Protein AF-A0A7C6HD52-F1 (afdb_monomer_lite)

Foldseek 3Di:
DQDALVNLVVVLVVQQVPFDADPDPRDGDHDPVVNVVSVVSNVVRVVVVVVVVVVVVVVVVVVVVVVVVVVVVVVVVVVVVVVVVVVVVVVVVVVVVVVVVVVVVVVVVVVVVVVVVVVVVVVVVVVVVVVVVVVVVVVVVVVVVVVVVVVVVVVVCVVVVVVVVVVVVVVVVVVVVVVVVVVVVVVVVD

Secondary structure (DSSP, 8-state):
-PPPHHHHHHHHHHHHHHSEEPSSSS-EE--HHHHHHHHHHHHHHHHHHHHHHHHHHHHHHHHHHHHHHHHHHHHHHHHHHHHHHHHHHHHHHHHHHHHHHHHHHHHHHHHHHHHHHHHHHHHHHHHHHHHHHHHHHHHHHHHHHHHHHHHHHHHHHHHHHHHHHHHHHHHHHHHHHHHHHHHHHHHHT-

Radius of gyration: 73.99 Å; chains: 1; bounding box: 128×26×209 Å

pLDDT: mean 92.29, std 7.73, range [44.06, 98.44]

Structure (mmCIF, N/CA/C/O backbone):
data_AF-A0A7C6HD52-F1
#
_entry.id   AF-A0A7C6HD52-F1
#
loop_
_atom_site.group_PDB
_atom_site.id
_atom_site.type_symbol
_atom_site.label_atom_id
_atom_site.label_alt_id
_atom_site.label_comp_id
_atom_site.label_asym_id
_atom_site.label_entity_id
_atom_site.label_seq_id
_atom_site.pdbx_PDB_ins_code
_atom_site.Cartn_x
_atom_site.Cartn_y
_atom_site.Cartn_z
_atom_site.occupancy
_atom_site.B_iso_or_equiv
_atom_site.auth_seq_id
_atom_site.auth_comp_id
_atom_site.auth_asym_id
_atom_site.auth_atom_id
_atom_site.pdbx_PDB_model_num
ATOM 1 N N . MET A 1 1 ? 47.017 15.575 -51.446 1.00 44.06 1 MET A N 1
ATOM 2 C CA . MET A 1 1 ? 45.624 15.078 -51.356 1.00 44.06 1 MET A CA 1
ATOM 3 C C . MET A 1 1 ? 45.416 14.073 -52.471 1.00 44.06 1 MET A C 1
ATOM 5 O O . MET A 1 1 ? 45.613 14.453 -53.616 1.00 44.06 1 MET A O 1
ATOM 9 N N . LYS A 1 2 ? 45.078 12.813 -52.169 1.00 57.59 2 LYS A N 1
ATOM 10 C CA . LYS A 1 2 ? 44.646 11.871 -53.213 1.00 57.59 2 LYS A CA 1
ATOM 11 C C . LYS A 1 2 ? 43.256 12.295 -53.693 1.00 57.59 2 LYS A C 1
ATOM 13 O O . LYS A 1 2 ? 42.381 12.558 -52.870 1.00 57.59 2 LYS A O 1
ATOM 18 N N . ILE A 1 3 ? 43.086 12.429 -55.001 1.00 65.38 3 ILE A N 1
ATOM 19 C CA . ILE A 1 3 ? 41.793 12.703 -55.631 1.00 65.38 3 ILE A CA 1
ATOM 20 C C . ILE A 1 3 ? 41.036 11.368 -55.640 1.00 65.38 3 ILE A C 1
ATOM 22 O O . ILE A 1 3 ? 41.560 10.381 -56.146 1.00 65.38 3 ILE A O 1
ATOM 26 N N . GLY A 1 4 ? 39.861 11.308 -55.006 1.00 80.56 4 GLY A N 1
ATOM 27 C CA . GLY A 1 4 ? 39.051 10.084 -54.969 1.00 80.56 4 GLY A CA 1
ATOM 28 C C . GLY A 1 4 ? 38.511 9.727 -56.354 1.00 80.56 4 GLY A C 1
ATOM 29 O O . GLY A 1 4 ? 38.262 10.619 -57.170 1.00 80.56 4 GLY A O 1
ATOM 30 N N . CYS A 1 5 ? 38.275 8.442 -56.605 1.00 89.00 5 CYS A N 1
ATOM 31 C CA . CYS A 1 5 ? 37.814 7.917 -57.892 1.00 89.00 5 CYS A CA 1
ATOM 32 C C . CYS A 1 5 ? 36.553 8.635 -58.407 1.00 89.00 5 CYS A C 1
ATOM 34 O O . CYS A 1 5 ? 36.417 8.864 -59.605 1.00 89.00 5 CYS A O 1
ATOM 36 N N . VAL A 1 6 ? 35.648 9.043 -57.510 1.00 89.31 6 VAL A N 1
ATOM 37 C CA . VAL A 1 6 ? 34.424 9.791 -57.859 1.00 89.31 6 VAL A CA 1
ATOM 38 C C . VAL A 1 6 ? 34.741 11.145 -58.501 1.00 89.31 6 VAL A C 1
ATOM 40 O O . VAL A 1 6 ? 34.071 11.551 -59.446 1.00 89.31 6 VAL A O 1
ATOM 43 N N . LYS A 1 7 ? 35.784 11.837 -58.030 1.00 90.94 7 LYS A N 1
ATOM 44 C CA . LYS A 1 7 ? 36.219 13.110 -58.620 1.00 90.94 7 LYS A CA 1
ATOM 45 C C . LYS A 1 7 ? 36.855 12.894 -59.994 1.00 90.94 7 LYS A C 1
ATOM 47 O O . LYS A 1 7 ? 36.527 13.626 -60.915 1.00 90.94 7 LYS A O 1
ATOM 52 N N . LEU A 1 8 ? 37.672 11.849 -60.156 1.00 92.69 8 LEU A N 1
ATOM 53 C CA . LEU A 1 8 ? 38.274 11.499 -61.451 1.00 92.69 8 LEU A CA 1
ATOM 54 C C . LEU A 1 8 ? 37.226 11.069 -62.491 1.00 92.69 8 LEU A C 1
ATOM 56 O O . LEU A 1 8 ? 37.357 11.379 -63.671 1.00 92.69 8 LEU A O 1
ATOM 60 N N . LEU A 1 9 ? 36.158 10.388 -62.062 1.00 92.00 9 LEU A N 1
ATOM 61 C CA . LEU A 1 9 ? 35.015 10.072 -62.923 1.00 92.00 9 LEU A CA 1
ATOM 62 C C . LEU A 1 9 ? 34.271 11.338 -63.368 1.00 92.00 9 LEU A C 1
ATOM 64 O O . LEU A 1 9 ? 33.930 11.452 -64.543 1.00 92.00 9 LEU A O 1
ATOM 68 N N . ALA A 1 10 ? 34.066 12.300 -62.464 1.00 92.75 10 ALA A N 1
ATOM 69 C CA . ALA A 1 10 ? 33.464 13.588 -62.807 1.00 92.75 10 ALA A CA 1
ATOM 70 C C . ALA A 1 10 ? 34.352 14.407 -63.765 1.00 92.75 10 ALA A C 1
ATOM 72 O O . ALA A 1 10 ? 33.846 15.053 -64.682 1.00 92.75 10 ALA A O 1
ATOM 73 N N . GLU A 1 11 ? 35.676 14.350 -63.595 1.00 91.38 11 GLU A N 1
ATOM 74 C CA . GLU A 1 11 ? 36.644 14.956 -64.516 1.00 91.38 11 GLU A CA 1
ATOM 75 C C . GLU A 1 11 ? 36.586 14.305 -65.907 1.00 91.38 11 GLU A C 1
ATOM 77 O O . GLU A 1 11 ? 36.525 15.016 -66.911 1.00 91.38 11 GLU A O 1
ATOM 82 N N . LEU A 1 12 ? 36.516 12.969 -65.978 1.00 92.12 12 LEU A N 1
ATOM 83 C CA . LEU A 1 12 ? 36.345 12.233 -67.235 1.00 92.12 12 LEU A CA 1
ATOM 84 C C . LEU A 1 12 ? 35.042 12.618 -67.950 1.00 92.12 12 LEU A C 1
ATOM 86 O O . LEU A 1 12 ? 35.032 12.853 -69.159 1.00 92.12 12 LEU A O 1
ATOM 90 N N . GLU A 1 13 ? 33.938 12.700 -67.207 1.00 91.06 13 GLU A N 1
ATOM 91 C CA . GLU A 1 13 ? 32.635 13.101 -67.738 1.00 91.06 13 GLU A CA 1
ATOM 92 C C . GLU A 1 13 ? 32.660 14.540 -68.273 1.00 91.06 13 GLU A C 1
ATOM 94 O O . GLU A 1 13 ? 32.194 14.804 -69.387 1.00 91.06 13 GLU A O 1
ATOM 99 N N . ALA A 1 14 ? 33.240 15.474 -67.516 1.00 91.75 14 ALA A N 1
ATOM 100 C CA . ALA A 1 14 ? 33.388 16.864 -67.934 1.00 91.75 14 ALA A CA 1
ATOM 101 C C . ALA A 1 14 ? 34.229 16.979 -69.214 1.00 91.75 14 ALA A C 1
ATOM 103 O O . ALA A 1 14 ? 33.832 17.680 -70.150 1.00 91.75 14 ALA A O 1
ATOM 104 N N . TYR A 1 15 ? 35.338 16.240 -69.281 1.00 91.12 15 TYR A N 1
ATOM 105 C CA . TYR A 1 15 ? 36.216 16.189 -70.444 1.00 91.12 15 TYR A CA 1
ATOM 106 C C . TYR A 1 15 ? 35.477 15.692 -71.699 1.00 91.12 15 TYR A C 1
ATOM 108 O O . TYR A 1 15 ? 35.506 16.330 -72.755 1.00 91.12 15 TYR A O 1
ATOM 116 N N . ILE A 1 16 ? 34.724 14.593 -71.578 1.00 88.69 16 ILE A N 1
ATOM 117 C CA . ILE A 1 16 ? 33.929 14.043 -72.684 1.00 88.69 16 ILE A CA 1
ATOM 118 C C . ILE A 1 16 ? 32.835 15.026 -73.121 1.00 88.69 16 ILE A C 1
ATOM 120 O O . ILE A 1 16 ? 32.619 15.212 -74.320 1.00 88.69 16 ILE A O 1
ATOM 124 N N . ASN A 1 17 ? 32.158 15.700 -72.193 1.00 89.00 17 ASN A N 1
ATOM 125 C CA . ASN A 1 17 ? 31.080 16.635 -72.528 1.00 89.00 17 ASN A CA 1
ATOM 126 C C . ASN A 1 17 ? 31.577 17.900 -73.253 1.00 89.00 17 ASN A C 1
ATOM 128 O O . ASN A 1 17 ? 30.893 18.402 -74.156 1.00 89.00 17 ASN A O 1
ATOM 132 N N . GLN A 1 18 ? 32.777 18.373 -72.909 1.00 87.50 18 GLN A N 1
ATOM 133 C CA . GLN A 1 18 ? 33.419 19.555 -73.500 1.00 87.50 18 GLN A CA 1
ATOM 134 C C . GLN A 1 18 ? 34.130 19.268 -74.835 1.00 87.50 18 GLN A C 1
ATOM 136 O O . GLN A 1 18 ? 34.483 20.195 -75.565 1.00 87.50 18 GLN A O 1
ATOM 141 N N . SER A 1 19 ? 34.302 17.994 -75.190 1.00 88.69 19 SER A N 1
ATOM 142 C CA . SER A 1 19 ? 34.979 17.571 -76.418 1.00 88.69 19 SER A CA 1
ATOM 143 C C . SER A 1 19 ? 34.288 18.060 -77.705 1.00 88.69 19 SER A C 1
ATOM 145 O O . SER A 1 19 ? 33.059 18.185 -77.790 1.00 88.69 19 SER A O 1
ATOM 147 N N . LYS A 1 20 ? 35.069 18.328 -78.760 1.00 87.62 20 LYS A N 1
ATOM 148 C CA . LYS A 1 20 ? 34.540 18.840 -80.039 1.00 87.62 20 LYS A CA 1
ATOM 149 C C . LYS A 1 20 ? 33.723 17.764 -80.766 1.00 87.62 20 LYS A C 1
ATOM 151 O O . LYS A 1 20 ? 34.072 16.586 -80.742 1.00 87.62 20 LYS A O 1
ATOM 156 N N . LYS A 1 21 ? 32.647 18.156 -81.458 1.00 86.00 21 LYS A N 1
ATOM 157 C CA . LYS A 1 21 ? 31.927 17.248 -82.371 1.00 86.00 21 LYS A CA 1
ATOM 158 C C . LYS A 1 21 ? 32.756 17.007 -83.634 1.00 86.00 21 LYS A C 1
ATOM 160 O O . LYS A 1 21 ? 33.340 17.941 -84.177 1.00 86.00 21 LYS A O 1
ATOM 165 N N . ALA A 1 22 ? 32.799 15.763 -84.096 1.00 86.88 22 ALA A N 1
ATOM 166 C CA . ALA A 1 22 ? 33.428 15.408 -85.360 1.00 86.88 22 ALA A CA 1
ATOM 167 C C . ALA A 1 22 ? 32.616 15.949 -86.551 1.00 86.88 22 ALA A C 1
ATOM 169 O O . ALA A 1 22 ? 31.402 16.119 -86.459 1.00 86.88 22 ALA A O 1
ATOM 170 N N . LEU A 1 23 ? 33.285 16.179 -87.685 1.00 81.25 23 LEU A N 1
ATOM 171 C CA . LEU A 1 23 ? 32.663 16.725 -88.901 1.00 81.25 23 LEU A CA 1
ATOM 172 C C . LEU A 1 23 ? 31.671 15.759 -89.578 1.00 81.25 23 LEU A C 1
ATOM 174 O O . LEU A 1 23 ? 30.841 16.197 -90.367 1.00 81.25 23 LEU A O 1
ATOM 178 N N . ILE A 1 24 ? 31.750 14.455 -89.286 1.00 77.31 24 ILE A N 1
ATOM 179 C CA . ILE A 1 24 ? 30.905 13.419 -89.894 1.00 77.31 24 ILE A CA 1
ATOM 180 C C . ILE A 1 24 ? 30.292 12.546 -88.791 1.00 77.31 24 ILE A C 1
ATOM 182 O O . ILE A 1 24 ? 31.004 11.882 -88.031 1.00 77.31 24 ILE A O 1
ATOM 186 N N . GLY A 1 25 ? 28.957 12.519 -88.735 1.00 80.25 25 GLY A N 1
ATOM 187 C CA . GLY A 1 25 ? 28.180 11.757 -87.753 1.00 80.25 25 GLY A CA 1
ATOM 188 C C . GLY A 1 25 ? 28.137 12.392 -86.354 1.00 80.25 25 GLY A C 1
ATOM 189 O O . GLY A 1 25 ? 28.569 13.519 -86.148 1.00 80.25 25 GLY A O 1
ATOM 190 N N . ASN A 1 26 ? 27.608 11.661 -85.367 1.00 82.88 26 ASN A N 1
ATOM 191 C CA . ASN A 1 26 ? 27.437 12.143 -83.985 1.00 82.88 26 ASN A CA 1
ATOM 192 C C . ASN A 1 26 ? 28.615 11.766 -83.058 1.00 82.88 26 ASN A C 1
ATOM 194 O O . ASN A 1 26 ? 28.418 11.438 -81.889 1.00 82.88 26 ASN A O 1
ATOM 198 N N . LYS A 1 27 ? 29.843 11.733 -83.589 1.00 86.56 27 LYS A N 1
ATOM 199 C CA . LYS A 1 27 ? 31.045 11.349 -82.829 1.00 86.56 27 LYS A CA 1
ATOM 200 C C . LYS A 1 27 ? 31.661 12.559 -82.120 1.00 86.56 27 LYS A C 1
ATOM 202 O O . LYS A 1 27 ? 31.540 13.693 -82.586 1.00 86.56 27 LYS A O 1
ATOM 207 N N . ARG A 1 28 ? 32.352 12.310 -81.009 1.00 87.12 28 ARG A N 1
ATOM 208 C CA . ARG A 1 28 ? 33.173 13.293 -80.288 1.00 87.12 28 ARG A CA 1
ATOM 209 C C . ARG A 1 28 ? 34.656 13.053 -80.577 1.00 87.12 28 ARG A C 1
ATOM 211 O O . ARG A 1 28 ? 35.065 11.906 -80.733 1.00 87.12 28 ARG A O 1
ATOM 218 N N . VAL A 1 29 ? 35.433 14.128 -80.661 1.00 89.25 29 VAL A N 1
ATOM 219 C CA . VAL A 1 29 ? 36.892 14.098 -80.826 1.00 89.25 29 VAL A CA 1
ATOM 220 C C . VAL A 1 29 ? 37.524 14.309 -79.457 1.00 89.25 29 VAL A C 1
ATOM 222 O O . VAL A 1 29 ? 37.359 15.377 -78.873 1.00 89.25 29 VAL A O 1
ATOM 225 N N . VAL A 1 30 ? 38.220 13.291 -78.964 1.00 88.50 30 VAL A N 1
ATOM 226 C CA . VAL A 1 30 ? 38.883 13.265 -77.653 1.00 88.50 30 VAL A CA 1
ATOM 227 C C . VAL A 1 30 ? 40.366 12.958 -77.833 1.00 88.50 30 VAL A C 1
ATOM 229 O O . VAL A 1 30 ? 40.721 12.238 -78.769 1.00 88.50 30 VAL A O 1
ATOM 232 N N . ASP A 1 31 ? 41.211 13.488 -76.951 1.00 91.88 31 ASP A N 1
ATOM 233 C CA . ASP A 1 31 ? 42.616 13.095 -76.881 1.00 91.88 31 ASP A CA 1
ATOM 234 C C . ASP A 1 31 ? 42.725 11.737 -76.174 1.00 91.88 31 ASP A C 1
ATOM 236 O O . ASP A 1 31 ? 42.191 11.531 -75.079 1.00 91.88 31 ASP A O 1
ATOM 240 N N . PHE A 1 32 ? 43.359 10.776 -76.842 1.00 89.75 32 PHE A N 1
ATOM 241 C CA . PHE A 1 32 ? 43.490 9.421 -76.322 1.00 89.75 32 PHE A CA 1
ATOM 242 C C . PHE A 1 32 ? 44.384 9.375 -75.081 1.00 89.75 32 PHE A C 1
ATOM 244 O O . PHE A 1 32 ? 44.049 8.668 -74.131 1.00 89.75 32 PHE A O 1
ATOM 251 N N . ASP A 1 33 ? 45.474 10.140 -75.064 1.00 92.56 33 ASP A N 1
ATOM 252 C CA . ASP A 1 33 ? 46.448 10.126 -73.976 1.00 92.56 33 ASP A CA 1
ATOM 253 C C . ASP A 1 33 ? 45.854 10.769 -72.715 1.00 92.56 33 ASP A C 1
ATOM 255 O O . ASP A 1 33 ? 46.005 10.228 -71.617 1.00 92.56 33 ASP A O 1
ATOM 259 N N . GLU A 1 34 ? 45.083 11.853 -72.863 1.00 89.00 34 GLU A N 1
ATOM 260 C CA . GLU A 1 34 ? 44.388 12.501 -71.738 1.00 89.00 34 GLU A CA 1
ATOM 261 C C . GLU A 1 34 ? 43.295 11.599 -71.135 1.00 89.00 34 GLU A C 1
ATOM 263 O O . GLU A 1 34 ? 43.232 11.422 -69.915 1.00 89.00 34 GLU A O 1
ATOM 268 N N . ILE A 1 35 ? 42.469 10.954 -71.970 1.00 91.25 35 ILE A N 1
ATOM 269 C CA . ILE A 1 35 ? 41.453 9.990 -71.509 1.00 91.25 35 ILE A CA 1
ATOM 270 C C . ILE A 1 35 ? 42.112 8.800 -70.802 1.00 91.25 35 ILE A C 1
ATOM 272 O O . ILE A 1 35 ? 41.663 8.375 -69.732 1.00 91.25 35 ILE A O 1
ATOM 276 N N . MET A 1 36 ? 43.179 8.252 -71.386 1.00 93.50 36 MET A N 1
ATOM 277 C CA . MET A 1 36 ? 43.885 7.102 -70.826 1.00 93.50 36 MET A CA 1
ATOM 278 C C . MET A 1 36 ? 44.580 7.434 -69.506 1.00 93.50 36 MET A C 1
ATOM 280 O O . MET A 1 36 ? 44.596 6.585 -68.607 1.00 93.50 36 MET A O 1
ATOM 284 N N . ALA A 1 37 ? 45.085 8.658 -69.338 1.00 92.88 37 ALA A N 1
ATOM 285 C CA . ALA A 1 37 ? 45.629 9.133 -68.071 1.00 92.88 37 ALA A CA 1
ATOM 286 C C . ALA A 1 37 ? 44.558 9.163 -66.966 1.00 92.88 37 ALA A C 1
ATOM 288 O O . ALA A 1 37 ? 44.791 8.631 -65.878 1.00 92.88 37 ALA A O 1
ATOM 289 N N . ILE A 1 38 ? 43.358 9.689 -67.253 1.00 92.31 38 ILE A N 1
ATOM 290 C CA . ILE A 1 38 ? 42.249 9.729 -66.282 1.00 92.31 38 ILE A CA 1
ATOM 291 C C . ILE A 1 38 ? 41.768 8.311 -65.937 1.00 92.31 38 ILE A C 1
ATOM 293 O O . ILE A 1 38 ? 41.587 7.984 -64.764 1.00 92.31 38 ILE A O 1
ATOM 297 N N . ILE A 1 39 ? 41.619 7.429 -66.934 1.00 93.31 39 ILE A N 1
ATOM 298 C CA . ILE A 1 39 ? 41.241 6.021 -66.714 1.00 93.31 39 ILE A CA 1
ATOM 299 C C . ILE A 1 39 ? 42.275 5.298 -65.844 1.00 93.31 39 ILE A C 1
ATOM 301 O O . ILE A 1 39 ? 41.904 4.508 -64.975 1.00 93.31 39 ILE A O 1
ATOM 305 N N . THR A 1 40 ? 43.564 5.552 -66.064 1.00 93.94 40 THR A N 1
ATOM 306 C CA . THR A 1 40 ? 44.641 4.953 -65.264 1.00 93.94 40 THR A CA 1
ATOM 307 C C . THR A 1 40 ? 44.588 5.463 -63.826 1.00 93.94 40 THR A C 1
ATOM 309 O O . THR A 1 40 ? 44.557 4.659 -62.899 1.00 93.94 40 THR A O 1
ATOM 312 N N . ALA A 1 41 ? 44.420 6.772 -63.626 1.00 92.38 41 ALA A N 1
ATOM 313 C CA . ALA A 1 41 ? 44.245 7.351 -62.295 1.00 92.38 41 ALA A CA 1
ATOM 314 C C . ALA A 1 41 ? 43.010 6.789 -61.558 1.00 92.38 41 ALA A C 1
ATOM 316 O O . ALA A 1 41 ? 43.052 6.552 -60.347 1.00 92.38 41 ALA A O 1
ATOM 317 N N . ILE A 1 42 ? 41.909 6.529 -62.275 1.00 94.06 42 ILE A N 1
ATOM 318 C CA . ILE A 1 42 ? 40.720 5.853 -61.731 1.00 94.06 42 ILE A CA 1
ATOM 319 C C . ILE A 1 42 ? 41.069 4.428 -61.296 1.00 94.06 42 ILE A C 1
ATOM 321 O O . ILE A 1 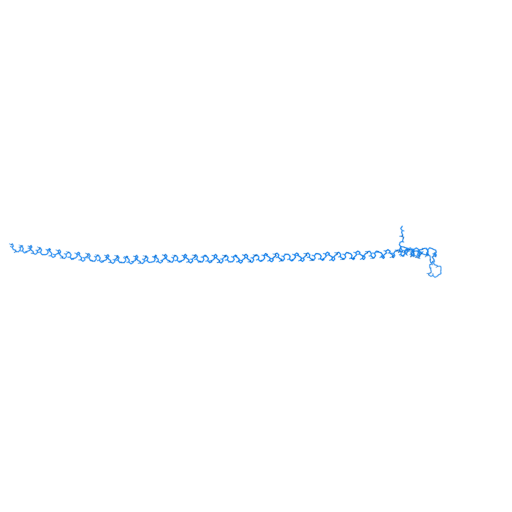42 ? 40.769 4.041 -60.168 1.00 94.06 42 ILE A O 1
ATOM 325 N N . LYS A 1 43 ? 41.727 3.651 -62.164 1.00 93.06 43 LYS A N 1
ATOM 326 C CA . LYS A 1 43 ? 42.134 2.269 -61.862 1.00 93.06 43 LYS A CA 1
ATOM 327 C C . LYS A 1 43 ? 43.074 2.186 -60.661 1.00 93.06 43 LYS A C 1
ATOM 329 O O . LYS A 1 43 ? 42.962 1.240 -59.886 1.00 93.06 43 LYS A O 1
ATOM 334 N N . ASP A 1 44 ? 43.940 3.177 -60.480 1.00 92.75 44 ASP A N 1
ATOM 335 C CA . ASP A 1 44 ? 44.899 3.216 -59.375 1.00 92.75 44 ASP A CA 1
ATOM 336 C C . ASP A 1 44 ? 44.259 3.665 -58.050 1.00 92.75 44 ASP A C 1
ATOM 338 O O . ASP A 1 44 ? 44.632 3.188 -56.975 1.00 92.75 44 ASP A O 1
ATOM 342 N N . SER A 1 45 ? 43.279 4.573 -58.103 1.00 93.19 45 SER A N 1
ATOM 343 C CA . SER A 1 45 ? 42.604 5.113 -56.911 1.00 93.19 45 SER A CA 1
ATOM 344 C C . SER A 1 45 ? 41.453 4.235 -56.410 1.00 93.19 45 SER A C 1
ATOM 346 O O . SER A 1 45 ? 41.296 4.061 -55.199 1.00 93.19 45 SER A O 1
ATOM 348 N N . LEU A 1 46 ? 40.684 3.621 -57.314 1.00 91.38 46 LEU A N 1
ATOM 349 C CA . LEU A 1 46 ? 39.470 2.869 -56.990 1.00 91.38 46 LEU A CA 1
ATOM 350 C C . LEU A 1 46 ? 39.688 1.715 -55.986 1.00 91.38 46 LEU A C 1
ATOM 352 O O . LEU A 1 46 ? 38.905 1.612 -55.039 1.00 91.38 46 LEU A O 1
ATOM 356 N N . PRO A 1 47 ? 40.734 0.866 -56.093 1.00 93.88 47 PRO A N 1
ATOM 357 C CA . PRO A 1 47 ? 40.971 -0.200 -55.119 1.00 93.88 47 PRO A CA 1
ATOM 358 C C . PRO A 1 47 ? 41.203 0.331 -53.703 1.00 93.88 47 PRO A C 1
ATOM 360 O O . PRO A 1 47 ? 40.815 -0.311 -52.726 1.00 93.88 47 PRO A O 1
ATOM 363 N N . ASN A 1 48 ? 41.846 1.494 -53.580 1.00 91.88 48 ASN A N 1
ATOM 364 C CA . ASN A 1 48 ? 42.089 2.123 -52.290 1.00 91.88 48 ASN A CA 1
ATOM 365 C C . ASN A 1 48 ? 40.791 2.690 -51.697 1.00 91.88 48 ASN A C 1
ATOM 367 O O . ASN A 1 48 ? 40.525 2.460 -50.520 1.00 91.88 48 ASN A O 1
ATOM 371 N N . ASP A 1 49 ? 39.965 3.353 -52.506 1.00 91.69 49 ASP A N 1
ATOM 372 C CA . ASP A 1 49 ? 38.671 3.892 -52.068 1.00 91.69 49 ASP A CA 1
ATOM 373 C C . ASP A 1 49 ? 37.710 2.771 -51.630 1.00 91.69 49 ASP A C 1
ATOM 375 O O . ASP A 1 49 ? 37.061 2.880 -50.589 1.00 91.69 49 ASP A O 1
ATOM 379 N N . ILE A 1 50 ? 37.681 1.642 -52.354 1.00 93.50 50 ILE A N 1
ATOM 380 C CA . ILE A 1 50 ? 36.900 0.453 -51.967 1.00 93.50 50 ILE A CA 1
ATOM 381 C C . ILE A 1 50 ? 37.396 -0.117 -50.634 1.00 93.50 50 ILE A C 1
ATOM 383 O O . ILE A 1 50 ? 36.584 -0.406 -49.755 1.00 93.50 50 ILE A O 1
ATOM 387 N N . LYS A 1 51 ? 38.717 -0.260 -50.450 1.00 93.69 51 LYS A N 1
ATOM 388 C CA . LYS A 1 51 ? 39.293 -0.737 -49.180 1.00 93.69 51 LYS A CA 1
ATOM 389 C C . LYS A 1 51 ? 38.941 0.186 -48.015 1.00 93.69 51 LYS A C 1
ATOM 391 O O . LYS A 1 51 ? 38.592 -0.302 -46.944 1.00 93.69 51 LYS A O 1
ATOM 396 N N . GLN A 1 52 ? 39.008 1.501 -48.220 1.00 92.88 52 GLN A N 1
ATOM 397 C CA . GLN A 1 52 ? 38.627 2.484 -47.205 1.00 92.88 52 GLN A CA 1
ATOM 398 C C . GLN A 1 52 ? 37.139 2.378 -46.855 1.00 92.88 52 GLN A C 1
ATOM 400 O O . GLN A 1 52 ? 36.799 2.313 -45.677 1.00 92.88 52 GLN A O 1
ATOM 405 N N . ALA A 1 53 ? 36.258 2.273 -47.853 1.00 93.56 53 ALA A N 1
ATOM 406 C CA . ALA A 1 53 ? 34.829 2.084 -47.619 1.00 93.56 53 ALA A CA 1
ATOM 407 C C . ALA A 1 53 ? 34.542 0.787 -46.843 1.00 93.56 53 ALA A C 1
ATOM 409 O O . ALA A 1 53 ? 33.806 0.807 -45.862 1.00 93.56 53 ALA A O 1
ATOM 410 N N . GLN A 1 54 ? 35.161 -0.333 -47.228 1.00 94.62 54 GLN A N 1
ATOM 411 C CA . GLN A 1 54 ? 35.019 -1.611 -46.521 1.00 94.62 54 GLN A CA 1
ATOM 412 C C . GLN A 1 54 ? 35.504 -1.536 -45.070 1.00 94.62 54 GLN A C 1
ATOM 414 O O . GLN A 1 54 ? 34.863 -2.101 -44.183 1.00 94.62 54 GLN A O 1
ATOM 419 N N . TYR A 1 55 ? 36.607 -0.827 -44.818 1.00 96.62 55 TYR A N 1
ATOM 420 C CA . TYR A 1 55 ? 37.107 -0.606 -43.465 1.00 96.62 55 TYR A CA 1
ATOM 421 C C . TYR A 1 55 ? 36.103 0.180 -42.615 1.00 96.62 55 TYR A C 1
ATOM 423 O O . TYR A 1 55 ? 35.744 -0.282 -41.537 1.00 96.62 55 TYR A O 1
ATOM 431 N N . LEU A 1 56 ? 35.576 1.294 -43.134 1.00 95.88 56 LEU A N 1
ATOM 432 C CA . LEU A 1 56 ? 34.573 2.105 -42.434 1.00 95.88 56 LEU A CA 1
ATOM 433 C C . LEU A 1 56 ? 33.286 1.322 -42.148 1.00 95.88 56 LEU A C 1
ATOM 435 O O . LEU A 1 56 ? 32.701 1.468 -41.078 1.00 95.88 56 LEU A O 1
ATOM 439 N N . LEU A 1 57 ? 32.843 0.472 -43.082 1.00 95.88 57 LEU A N 1
ATOM 440 C CA . LEU A 1 57 ? 31.683 -0.399 -42.866 1.00 95.88 57 LEU A CA 1
ATOM 441 C C . LEU A 1 57 ? 31.939 -1.393 -41.728 1.00 95.88 57 LEU A C 1
ATOM 443 O O . LEU A 1 57 ? 31.085 -1.553 -40.860 1.00 95.88 57 LEU A O 1
ATOM 447 N N . LYS A 1 58 ? 33.123 -2.015 -41.703 1.00 97.12 58 LYS A N 1
ATOM 448 C CA . LYS A 1 58 ? 33.518 -2.945 -40.639 1.00 97.12 58 LYS A CA 1
ATOM 449 C C . LYS A 1 58 ? 33.626 -2.247 -39.282 1.00 97.12 58 LYS A C 1
ATOM 451 O O . LYS A 1 58 ? 33.166 -2.787 -38.282 1.00 97.12 58 LYS A O 1
ATOM 456 N N . GLU A 1 59 ? 34.230 -1.065 -39.249 1.00 97.19 59 GLU A N 1
ATOM 457 C CA . GLU A 1 59 ? 34.377 -0.261 -38.036 1.00 97.19 59 GLU A CA 1
ATOM 458 C C . GLU A 1 59 ? 33.010 0.160 -37.487 1.00 97.19 59 GLU A C 1
ATOM 460 O O . GLU A 1 59 ? 32.721 -0.072 -36.315 1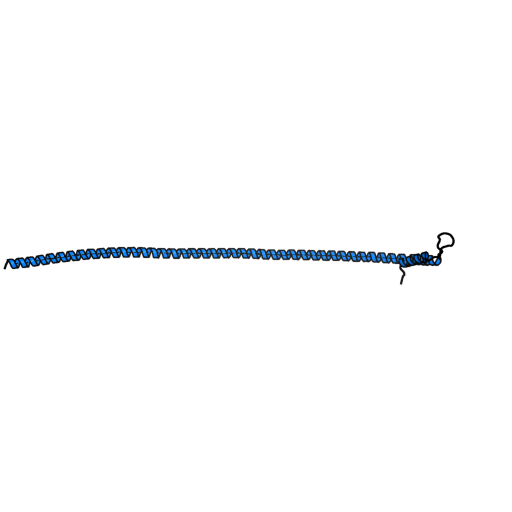.00 97.19 59 GLU A O 1
ATOM 465 N N . ARG A 1 60 ? 32.117 0.656 -38.353 1.00 97.31 60 ARG A N 1
ATOM 466 C CA . ARG A 1 60 ? 30.720 0.939 -38.000 1.00 97.31 60 ARG A CA 1
ATOM 467 C C . ARG A 1 60 ? 30.030 -0.292 -37.418 1.00 97.31 60 ARG A C 1
ATOM 469 O O . ARG A 1 60 ? 29.338 -0.168 -36.413 1.00 97.31 60 ARG A O 1
ATOM 476 N N . ASP A 1 61 ? 30.180 -1.458 -38.041 1.00 97.56 61 ASP A N 1
ATOM 477 C CA . ASP A 1 61 ? 29.521 -2.680 -37.568 1.00 97.56 61 ASP A CA 1
ATOM 478 C C . ASP A 1 61 ? 30.037 -3.106 -36.185 1.00 97.56 61 ASP A C 1
ATOM 480 O O . ASP A 1 61 ? 29.234 -3.524 -35.350 1.00 97.56 61 ASP A O 1
ATOM 484 N N . SER A 1 62 ? 31.334 -2.918 -35.904 1.00 98.00 62 SER A N 1
ATOM 485 C CA . SER A 1 62 ? 31.910 -3.121 -34.563 1.00 98.00 62 SER A CA 1
ATOM 486 C C . SER A 1 62 ? 31.298 -2.166 -33.543 1.00 98.00 62 SER A C 1
ATOM 488 O O . SER A 1 62 ? 30.743 -2.613 -32.542 1.00 98.00 62 SER A O 1
ATOM 490 N N . ILE A 1 63 ? 31.306 -0.861 -33.841 1.00 98.06 63 ILE A N 1
ATOM 491 C CA . ILE A 1 63 ? 30.760 0.181 -32.958 1.00 98.06 63 ILE A CA 1
ATOM 492 C C . ILE A 1 63 ? 29.282 -0.086 -32.659 1.00 98.06 63 ILE A C 1
ATOM 494 O O . ILE A 1 63 ? 28.848 -0.008 -31.513 1.00 98.06 63 ILE A O 1
ATOM 498 N N . MET A 1 64 ? 28.495 -0.438 -33.678 1.00 97.75 64 MET A N 1
ATOM 499 C CA . MET A 1 64 ? 27.078 -0.754 -33.505 1.00 97.75 64 MET A CA 1
ATOM 500 C C . MET A 1 64 ? 26.860 -2.031 -32.690 1.00 97.75 64 MET A C 1
ATOM 502 O O . MET A 1 64 ? 25.887 -2.108 -31.940 1.00 97.75 64 MET A O 1
ATOM 506 N N . GLY A 1 65 ? 27.731 -3.031 -32.834 1.00 98.06 65 GLY A N 1
ATOM 507 C CA . GLY A 1 65 ? 27.694 -4.250 -32.029 1.00 98.06 65 GLY A CA 1
ATOM 508 C C . GLY A 1 65 ? 27.971 -3.971 -30.553 1.00 98.06 65 GLY A C 1
ATOM 509 O O . GLY A 1 65 ? 27.195 -4.388 -29.696 1.00 98.06 65 GLY A O 1
ATOM 510 N N . GLU A 1 66 ? 29.025 -3.209 -30.267 1.00 98.12 66 GLU A N 1
ATOM 511 C CA . GLU A 1 66 ? 29.408 -2.804 -28.911 1.00 98.12 66 GLU A CA 1
ATOM 512 C C . GLU A 1 66 ? 28.332 -1.933 -28.255 1.00 98.12 66 GLU A C 1
ATOM 514 O O . GLU A 1 66 ? 27.903 -2.221 -27.141 1.00 98.12 66 GLU A O 1
ATOM 519 N N . ALA A 1 67 ? 27.819 -0.927 -28.970 1.00 98.06 67 ALA A N 1
ATOM 520 C CA . ALA A 1 67 ? 26.762 -0.056 -28.464 1.00 98.06 67 ALA A CA 1
ATOM 521 C C . ALA A 1 67 ? 25.480 -0.832 -28.125 1.00 98.06 67 ALA A C 1
ATOM 523 O O . ALA A 1 67 ? 24.833 -0.549 -27.119 1.00 98.06 67 ALA A O 1
ATOM 524 N N . ARG A 1 68 ? 25.116 -1.832 -28.943 1.00 97.88 68 ARG A N 1
ATOM 525 C CA . ARG A 1 68 ? 23.975 -2.717 -28.657 1.00 97.88 68 ARG A CA 1
ATOM 526 C C . ARG A 1 68 ? 24.226 -3.584 -27.429 1.00 97.88 68 ARG A C 1
ATOM 528 O O . ARG A 1 68 ? 23.346 -3.680 -26.584 1.00 97.88 68 ARG A O 1
ATOM 535 N N . ALA A 1 69 ? 25.410 -4.181 -27.319 1.00 98.12 69 ALA A N 1
ATOM 536 C CA . ALA A 1 69 ? 25.761 -5.012 -26.172 1.00 98.12 69 ALA A CA 1
ATOM 537 C C . ALA A 1 69 ? 25.751 -4.212 -24.859 1.00 98.12 69 ALA A C 1
ATOM 539 O O . ALA A 1 69 ? 25.228 -4.695 -23.855 1.00 98.12 69 ALA A O 1
ATOM 540 N N . GLU A 1 70 ? 26.273 -2.983 -24.873 1.00 98.25 70 GLU A N 1
ATOM 541 C CA . GLU A 1 70 ? 26.256 -2.112 -23.696 1.00 98.25 70 GLU A CA 1
ATOM 542 C C . GLU A 1 70 ? 24.829 -1.668 -23.350 1.00 98.25 70 GLU A C 1
ATOM 544 O O . GLU A 1 70 ? 24.433 -1.747 -22.191 1.00 98.25 70 GLU A O 1
ATOM 549 N N . ALA A 1 71 ? 24.014 -1.300 -24.345 1.00 98.19 71 ALA A N 1
ATOM 550 C CA . ALA A 1 71 ? 22.609 -0.960 -24.118 1.00 98.19 71 ALA A CA 1
ATOM 551 C C . ALA A 1 71 ? 21.824 -2.130 -23.497 1.00 98.19 71 ALA A C 1
ATOM 553 O O . ALA A 1 71 ? 21.086 -1.936 -22.528 1.00 98.19 71 ALA A O 1
ATOM 554 N N . ASP A 1 72 ? 22.018 -3.349 -24.006 1.00 98.31 72 ASP A N 1
ATOM 555 C CA . ASP A 1 72 ? 21.392 -4.556 -23.458 1.00 98.31 72 ASP A CA 1
ATOM 556 C C . ASP A 1 72 ? 21.831 -4.816 -22.015 1.00 98.31 72 ASP A C 1
ATOM 558 O O . ASP A 1 72 ? 21.020 -5.211 -21.174 1.00 98.31 72 ASP A O 1
ATOM 562 N N . LYS A 1 73 ? 23.111 -4.591 -21.709 1.00 98.44 73 LYS A N 1
ATOM 563 C CA . LYS A 1 73 ? 23.649 -4.723 -20.356 1.00 98.44 73 LYS A CA 1
ATOM 564 C C . LYS A 1 73 ? 23.024 -3.699 -19.408 1.00 98.44 73 LYS A C 1
ATOM 566 O O . LYS A 1 73 ? 22.491 -4.103 -18.378 1.00 98.44 73 LYS A O 1
ATOM 571 N N . THR A 1 74 ? 23.003 -2.418 -19.777 1.00 98.31 74 THR A N 1
ATOM 572 C CA . THR A 1 74 ? 22.378 -1.361 -18.967 1.00 98.31 74 THR A CA 1
ATOM 573 C C . THR A 1 74 ? 20.899 -1.651 -18.713 1.00 98.31 74 THR A C 1
ATOM 575 O O . THR A 1 74 ? 20.430 -1.515 -17.587 1.00 98.31 74 THR A O 1
ATOM 578 N N . LEU A 1 75 ? 20.157 -2.107 -19.729 1.00 98.38 75 LEU A N 1
ATOM 579 C CA . LEU A 1 75 ? 18.750 -2.481 -19.565 1.00 98.38 75 LEU A CA 1
ATOM 580 C C . LEU A 1 75 ? 18.571 -3.650 -18.594 1.00 98.38 75 LEU A C 1
ATOM 582 O O . LEU A 1 75 ? 17.649 -3.637 -17.781 1.00 98.38 75 LEU A O 1
ATOM 586 N N . ARG A 1 76 ? 19.435 -4.669 -18.658 1.00 98.38 76 ARG A N 1
ATOM 587 C CA . ARG A 1 76 ? 19.387 -5.802 -17.723 1.00 98.38 76 ARG A CA 1
ATOM 588 C C . ARG A 1 76 ? 19.664 -5.363 -16.292 1.00 98.38 76 ARG A C 1
ATOM 590 O O . ARG A 1 76 ? 18.913 -5.754 -15.406 1.00 98.38 76 ARG A O 1
ATOM 597 N N . GLU A 1 77 ? 20.697 -4.556 -16.081 1.00 98.31 77 GLU A N 1
ATOM 598 C CA . GLU A 1 77 ? 21.060 -4.034 -14.759 1.00 98.31 77 GLU A CA 1
ATOM 599 C C . GLU A 1 77 ? 19.931 -3.170 -14.181 1.00 98.31 77 GLU A C 1
ATOM 601 O O . GLU A 1 77 ? 19.477 -3.425 -13.067 1.00 98.31 77 GLU A O 1
ATOM 606 N N . ALA A 1 78 ? 19.385 -2.241 -14.973 1.00 98.06 78 ALA A N 1
ATOM 607 C CA . ALA A 1 78 ? 18.267 -1.395 -14.560 1.00 98.06 78 ALA A CA 1
ATOM 608 C C . ALA A 1 78 ? 17.009 -2.211 -14.216 1.00 98.06 78 ALA A C 1
ATOM 610 O O . ALA A 1 78 ? 16.342 -1.938 -13.218 1.00 98.06 78 ALA A O 1
ATOM 611 N N . ASN A 1 79 ? 16.689 -3.240 -15.008 1.00 97.75 79 ASN A N 1
ATOM 612 C CA . ASN A 1 79 ? 15.556 -4.120 -14.720 1.00 97.75 79 ASN A CA 1
ATOM 613 C C . ASN A 1 79 ? 15.775 -4.930 -13.434 1.00 97.75 79 ASN A C 1
ATOM 615 O O . ASN A 1 79 ? 14.856 -5.054 -12.629 1.00 97.75 79 ASN A O 1
ATOM 619 N N . GLN A 1 80 ? 16.984 -5.449 -13.206 1.00 98.31 80 GLN A N 1
ATOM 620 C CA . GLN A 1 80 ? 17.313 -6.172 -11.974 1.00 98.31 80 GLN A CA 1
ATOM 621 C C . GLN A 1 80 ? 17.221 -5.272 -10.739 1.00 98.31 80 GLN A C 1
ATOM 623 O O . GLN A 1 80 ? 16.679 -5.688 -9.714 1.00 98.31 80 GLN A O 1
ATOM 628 N N . GLU A 1 81 ? 17.719 -4.041 -10.836 1.00 98.06 81 GLU A N 1
ATOM 629 C CA . GLU A 1 81 ? 17.625 -3.051 -9.766 1.00 98.06 81 GLU A CA 1
ATOM 630 C C . GLU A 1 81 ? 16.166 -2.680 -9.474 1.00 98.06 81 GLU A C 1
ATOM 632 O O . GLU A 1 81 ? 15.741 -2.719 -8.319 1.00 98.06 81 GLU A O 1
ATOM 637 N N . ALA A 1 82 ? 15.366 -2.421 -10.514 1.00 97.25 82 ALA A N 1
ATOM 638 C CA . ALA A 1 82 ? 13.941 -2.138 -10.373 1.00 97.25 82 ALA A CA 1
ATOM 639 C C . ALA A 1 82 ? 13.190 -3.297 -9.698 1.00 97.25 82 ALA A C 1
ATOM 641 O O . ALA A 1 82 ? 12.375 -3.076 -8.801 1.00 97.25 82 ALA A O 1
ATOM 642 N N . GLU A 1 83 ? 13.491 -4.542 -10.072 1.00 98.12 83 GLU A N 1
ATOM 643 C CA . GLU A 1 83 ? 12.915 -5.711 -9.412 1.00 98.12 83 GLU A CA 1
ATOM 644 C C . GLU A 1 83 ? 13.315 -5.815 -7.936 1.00 98.12 83 GLU A C 1
ATOM 646 O O . GLU A 1 83 ? 12.477 -6.161 -7.101 1.00 98.12 83 GLU A O 1
ATOM 651 N N . MET A 1 84 ? 14.580 -5.548 -7.594 1.00 98.12 84 MET A N 1
ATOM 652 C CA . MET A 1 84 ? 15.030 -5.544 -6.198 1.00 98.12 84 MET A CA 1
ATOM 653 C C . MET A 1 84 ? 14.312 -4.467 -5.388 1.00 98.12 84 MET A C 1
ATOM 655 O O . MET A 1 84 ? 13.772 -4.781 -4.330 1.00 98.12 84 MET A O 1
ATOM 659 N N . LEU A 1 85 ? 14.210 -3.248 -5.922 1.00 98.19 85 LEU A N 1
ATOM 660 C CA . LEU A 1 85 ? 13.513 -2.142 -5.272 1.00 98.19 85 LEU A CA 1
ATOM 661 C C . LEU A 1 85 ? 12.044 -2.482 -5.000 1.00 98.19 85 LEU A C 1
ATOM 663 O O . LEU A 1 85 ? 11.551 -2.275 -3.893 1.00 98.19 85 LEU A O 1
ATOM 667 N N . VAL A 1 86 ? 11.345 -3.050 -5.988 1.00 98.00 86 VAL A N 1
ATOM 668 C CA . VAL A 1 86 ? 9.948 -3.477 -5.821 1.00 98.00 86 VAL A CA 1
ATOM 669 C C . VAL A 1 86 ? 9.837 -4.578 -4.768 1.00 98.00 86 VAL A C 1
ATOM 671 O O . VAL A 1 86 ? 8.935 -4.529 -3.931 1.00 98.00 86 VAL A O 1
ATOM 674 N N . ARG A 1 87 ? 10.745 -5.562 -4.772 1.00 98.25 87 ARG A N 1
ATOM 675 C CA . ARG A 1 87 ? 10.758 -6.635 -3.765 1.00 98.25 87 ARG A CA 1
ATOM 676 C C . ARG A 1 87 ? 10.979 -6.090 -2.354 1.00 98.25 87 ARG A C 1
ATOM 678 O O . ARG A 1 87 ? 10.254 -6.487 -1.442 1.00 98.25 87 ARG A O 1
ATOM 685 N N . ASP A 1 88 ? 11.930 -5.181 -2.175 1.00 98.00 88 ASP A N 1
ATOM 686 C CA . ASP A 1 88 ? 12.238 -4.589 -0.873 1.00 98.00 88 ASP A CA 1
ATOM 687 C C . ASP A 1 88 ? 11.095 -3.703 -0.368 1.00 98.00 88 ASP A C 1
ATOM 689 O O . ASP A 1 88 ? 10.651 -3.883 0.767 1.00 98.00 88 ASP A O 1
ATOM 693 N N . ALA A 1 89 ? 10.534 -2.847 -1.228 1.00 97.38 89 ALA A N 1
ATOM 694 C CA . ALA A 1 89 ? 9.373 -2.024 -0.892 1.00 97.38 89 ALA A CA 1
ATOM 695 C C . ALA A 1 89 ? 8.155 -2.882 -0.508 1.00 97.38 89 ALA A C 1
ATOM 697 O O . ALA A 1 89 ? 7.450 -2.589 0.457 1.00 97.38 89 ALA A O 1
ATOM 698 N N . GLN A 1 90 ? 7.918 -3.988 -1.222 1.00 97.06 90 GLN A N 1
ATOM 699 C CA . GLN A 1 90 ? 6.856 -4.931 -0.869 1.00 97.06 90 GLN A CA 1
ATOM 700 C C . GLN A 1 90 ? 7.119 -5.652 0.454 1.00 97.06 90 GLN A C 1
ATOM 702 O O . GLN A 1 90 ? 6.162 -5.962 1.163 1.00 97.06 90 GLN A O 1
ATOM 707 N N . ARG A 1 91 ? 8.377 -5.969 0.783 1.00 98.12 91 ARG A N 1
ATOM 708 C CA . ARG A 1 91 ? 8.728 -6.583 2.071 1.00 98.12 91 ARG A CA 1
ATOM 709 C C . ARG A 1 91 ? 8.466 -5.606 3.212 1.00 98.12 91 ARG A C 1
ATOM 711 O O . ARG A 1 91 ? 7.796 -5.977 4.167 1.00 98.12 91 ARG A O 1
ATOM 718 N N . GLU A 1 92 ? 8.942 -4.373 3.085 1.00 97.56 92 GLU A N 1
ATOM 719 C CA . GLU A 1 92 ? 8.734 -3.327 4.088 1.00 97.56 92 GLU A CA 1
ATOM 720 C C . GLU A 1 92 ? 7.242 -3.056 4.312 1.00 97.56 92 GLU A C 1
ATOM 722 O O . GLU A 1 92 ? 6.771 -3.120 5.445 1.00 97.56 92 GLU A O 1
ATOM 727 N N . ALA A 1 93 ? 6.471 -2.887 3.233 1.00 97.19 93 ALA A N 1
ATOM 728 C CA . ALA A 1 93 ? 5.029 -2.674 3.321 1.00 97.19 93 ALA A CA 1
ATOM 729 C C . ALA A 1 93 ? 4.303 -3.822 4.047 1.00 97.19 93 ALA A C 1
ATOM 731 O O . ALA A 1 93 ? 3.407 -3.574 4.855 1.00 97.19 93 ALA A O 1
ATOM 732 N N . ARG A 1 94 ? 4.693 -5.080 3.794 1.00 97.62 94 ARG A N 1
ATOM 733 C CA . ARG A 1 94 ? 4.122 -6.244 4.495 1.00 97.62 94 ARG A CA 1
ATOM 734 C C . ARG A 1 94 ? 4.449 -6.236 5.984 1.00 97.62 94 ARG A C 1
ATOM 736 O O . ARG A 1 94 ? 3.568 -6.534 6.784 1.00 97.62 94 ARG A O 1
ATOM 743 N N . GLU A 1 95 ? 5.679 -5.899 6.359 1.00 97.56 95 GLU A N 1
ATOM 744 C CA . GLU A 1 95 ? 6.067 -5.816 7.771 1.00 97.56 95 GLU A CA 1
ATOM 745 C C . GLU A 1 95 ? 5.310 -4.698 8.495 1.00 97.56 95 GLU A C 1
ATOM 747 O O . GLU A 1 95 ? 4.792 -4.920 9.588 1.00 97.56 95 GLU A O 1
ATOM 752 N N . THR A 1 96 ? 5.155 -3.526 7.871 1.00 97.69 96 THR A N 1
ATOM 753 C CA . THR A 1 96 ? 4.354 -2.432 8.438 1.00 97.69 96 THR A CA 1
ATOM 754 C C . THR A 1 96 ? 2.890 -2.829 8.613 1.00 97.69 96 THR A C 1
ATOM 756 O O . THR A 1 96 ? 2.312 -2.554 9.663 1.00 97.69 96 THR A O 1
ATOM 759 N N . LEU A 1 97 ? 2.290 -3.504 7.626 1.00 97.56 97 LEU A N 1
ATOM 760 C CA . LEU A 1 97 ? 0.913 -3.998 7.732 1.00 97.56 97 LEU A CA 1
ATOM 761 C C . LEU A 1 97 ? 0.767 -4.998 8.878 1.00 97.56 97 LEU A C 1
ATOM 763 O O . LEU A 1 97 ? -0.111 -4.833 9.717 1.00 97.56 97 LEU A O 1
ATOM 767 N N . LYS A 1 98 ? 1.679 -5.968 8.976 1.00 97.62 98 LYS A N 1
ATOM 768 C CA . LYS A 1 98 ? 1.680 -6.961 10.054 1.00 97.62 98 LYS A CA 1
ATOM 769 C C . LYS A 1 98 ? 1.815 -6.318 11.439 1.00 97.62 98 LYS A C 1
ATOM 771 O O . LYS A 1 98 ? 1.156 -6.738 12.386 1.00 97.62 98 LYS A O 1
ATOM 776 N N . GLN A 1 99 ? 2.666 -5.300 11.574 1.00 97.19 99 GLN A N 1
ATOM 777 C CA . GLN A 1 99 ? 2.793 -4.541 12.821 1.00 97.19 99 GLN A CA 1
ATOM 778 C C . GLN A 1 99 ? 1.514 -3.764 13.139 1.00 97.19 99 GLN A C 1
ATOM 780 O O . GLN A 1 99 ? 1.058 -3.785 14.280 1.00 97.19 99 GLN A O 1
ATOM 785 N N . ALA A 1 100 ? 0.917 -3.108 12.143 1.00 96.88 100 ALA A N 1
ATOM 786 C CA . ALA A 1 100 ? -0.327 -2.367 12.314 1.00 96.88 100 ALA A CA 1
ATOM 787 C C . ALA A 1 100 ? -1.491 -3.284 12.726 1.00 96.88 100 ALA A C 1
ATOM 789 O O . ALA A 1 100 ? -2.253 -2.919 13.619 1.00 96.88 100 ALA A O 1
ATOM 790 N N . GLU A 1 101 ? -1.589 -4.476 12.133 1.00 96.75 101 GLU A N 1
ATOM 791 C CA . GLU A 1 101 ? -2.555 -5.515 12.509 1.00 96.75 101 GLU A CA 1
ATOM 792 C C . GLU A 1 101 ? -2.351 -5.953 13.965 1.00 96.75 101 GLU A C 1
ATOM 794 O O . GLU A 1 101 ? -3.281 -5.866 14.763 1.00 96.75 101 GLU A O 1
ATOM 799 N N . ALA A 1 102 ? -1.120 -6.298 14.360 1.00 97.25 102 ALA A N 1
ATOM 800 C CA . ALA A 1 102 ? -0.818 -6.686 15.740 1.00 97.25 102 ALA A CA 1
ATOM 801 C C . ALA A 1 102 ? -1.131 -5.569 16.756 1.00 97.25 102 ALA A C 1
ATOM 803 O O . ALA A 1 102 ? -1.648 -5.829 17.842 1.00 97.25 102 ALA A O 1
ATOM 804 N N . MET A 1 103 ? -0.846 -4.311 16.407 1.00 97.12 103 MET A N 1
ATOM 805 C CA . MET A 1 103 ? -1.186 -3.158 17.245 1.00 97.12 103 MET A CA 1
ATOM 806 C C . MET A 1 103 ? -2.698 -2.931 17.342 1.00 97.12 103 MET A C 1
ATOM 808 O O . MET A 1 103 ? -3.179 -2.492 18.387 1.00 97.12 103 MET A O 1
ATOM 812 N N . ALA A 1 104 ? -3.445 -3.178 16.264 1.00 97.06 104 ALA A N 1
ATOM 813 C CA . ALA A 1 104 ? -4.898 -3.062 16.260 1.00 97.06 104 ALA A CA 1
ATOM 814 C C . ALA A 1 104 ? -5.538 -4.142 17.139 1.00 97.06 104 ALA A C 1
ATOM 816 O O . ALA A 1 104 ? -6.387 -3.815 17.970 1.00 97.06 104 ALA A O 1
ATOM 817 N N . ASP A 1 105 ? -5.077 -5.387 17.017 1.00 97.25 105 ASP A N 1
ATOM 818 C CA . ASP A 1 105 ? -5.535 -6.507 17.840 1.00 97.25 105 ASP A CA 1
ATOM 819 C C . ASP A 1 105 ? -5.260 -6.258 19.323 1.00 97.25 105 ASP A C 1
ATOM 821 O O . ASP A 1 105 ? -6.149 -6.427 20.159 1.00 97.25 105 ASP A O 1
ATOM 825 N N . GLU A 1 106 ? -4.062 -5.773 19.656 1.00 97.62 106 GLU A N 1
ATOM 826 C CA . GLU A 1 106 ? -3.719 -5.442 21.038 1.00 97.62 106 GLU A CA 1
ATOM 827 C C . GLU A 1 106 ? -4.592 -4.306 21.585 1.00 97.62 106 GLU A C 1
ATOM 829 O O . GLU A 1 106 ? -5.106 -4.401 22.698 1.00 97.62 106 GLU A O 1
ATOM 834 N N . LYS A 1 107 ? -4.845 -3.254 20.794 1.00 97.31 107 LYS A N 1
ATOM 835 C CA . LYS A 1 107 ? -5.756 -2.173 21.203 1.00 97.31 107 LYS A CA 1
ATOM 836 C C . LYS A 1 107 ? -7.180 -2.667 21.430 1.00 97.31 107 LYS A C 1
ATOM 838 O O . LYS A 1 107 ? -7.820 -2.229 22.383 1.00 97.31 107 LYS A O 1
ATOM 843 N N . LEU A 1 108 ? -7.681 -3.558 20.575 1.00 97.50 108 LEU A N 1
ATOM 844 C CA . LEU A 1 108 ? -9.004 -4.158 20.747 1.00 97.50 108 LEU A CA 1
ATOM 845 C C . LEU A 1 108 ? -9.059 -5.024 22.006 1.00 97.50 108 LEU A C 1
ATOM 847 O O . LEU A 1 108 ? -10.033 -4.944 22.753 1.00 97.50 108 LEU A O 1
ATOM 851 N N . ARG A 1 109 ? -8.010 -5.808 22.273 1.00 97.75 109 ARG A N 1
ATOM 852 C CA . ARG A 1 109 ? -7.893 -6.609 23.496 1.00 97.75 109 ARG A CA 1
ATOM 853 C C . ARG A 1 109 ? -7.935 -5.723 24.739 1.00 97.75 109 ARG A C 1
ATOM 855 O O . ARG A 1 109 ? -8.778 -5.947 25.601 1.00 97.75 109 ARG A O 1
ATOM 862 N N . MET A 1 110 ? -7.102 -4.683 24.786 1.00 97.12 110 MET A N 1
ATOM 863 C CA . MET A 1 110 ? -7.068 -3.731 25.901 1.00 97.12 110 MET A CA 1
ATOM 864 C C . MET A 1 110 ? -8.417 -3.035 26.107 1.00 97.12 110 MET A C 1
ATOM 866 O O . MET A 1 110 ? -8.896 -2.954 27.233 1.00 97.12 110 MET A O 1
ATOM 870 N N . ALA A 1 111 ? -9.058 -2.573 25.030 1.00 97.25 111 ALA A N 1
ATOM 871 C CA . ALA A 1 111 ? -10.361 -1.919 25.116 1.00 97.25 111 ALA A CA 1
ATOM 872 C C . ALA A 1 111 ? -11.451 -2.862 25.653 1.00 97.25 111 ALA A C 1
ATOM 874 O O . ALA A 1 111 ? -12.306 -2.436 26.428 1.00 97.25 111 ALA A O 1
ATOM 875 N N . ASN A 1 112 ? -11.419 -4.141 25.267 1.00 96.00 112 ASN A N 1
ATOM 876 C CA . ASN A 1 112 ? -12.348 -5.144 25.784 1.00 96.00 112 ASN A CA 1
ATOM 877 C C . ASN A 1 112 ? -12.096 -5.446 27.268 1.00 96.00 112 ASN A C 1
ATOM 879 O O . ASN A 1 112 ? -13.054 -5.547 28.030 1.00 96.00 112 ASN A O 1
ATOM 883 N N . GLU A 1 113 ? -10.832 -5.543 27.685 1.00 97.38 113 GLU A N 1
ATOM 884 C CA . GLU A 1 113 ? -10.458 -5.736 29.092 1.00 97.38 113 GLU A CA 1
ATOM 885 C C . GLU A 1 113 ? -10.885 -4.543 29.959 1.00 97.38 113 GLU A C 1
ATOM 887 O O . GLU A 1 113 ? -11.514 -4.731 31.000 1.00 97.38 113 GLU A O 1
ATOM 892 N N . GLU A 1 114 ? -10.631 -3.309 29.515 1.00 97.00 114 GLU A N 1
ATOM 893 C CA . GLU A 1 114 ? -11.103 -2.102 30.206 1.00 97.00 114 GLU A CA 1
ATOM 894 C C . GLU A 1 114 ? -12.631 -2.045 30.282 1.00 97.00 114 GLU A C 1
ATOM 896 O O . GLU A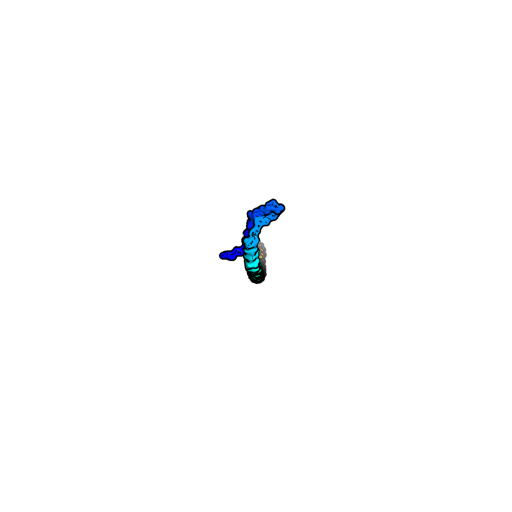 1 114 ? -13.189 -1.737 31.337 1.00 97.00 114 GLU A O 1
ATOM 901 N N . ALA A 1 115 ? -13.327 -2.372 29.190 1.00 97.19 115 ALA A N 1
ATOM 902 C CA . ALA A 1 115 ? -14.783 -2.417 29.184 1.00 97.19 115 ALA A CA 1
ATOM 903 C C . ALA A 1 115 ? -15.318 -3.443 30.194 1.00 97.19 115 ALA A C 1
ATOM 905 O O . ALA A 1 115 ? -16.280 -3.157 30.911 1.00 97.19 115 ALA A O 1
ATOM 906 N N . GLU A 1 116 ? -14.689 -4.616 30.290 1.00 97.06 116 GLU A N 1
ATOM 907 C CA . GLU A 1 116 ? -15.057 -5.640 31.265 1.00 97.06 116 GLU A CA 1
ATOM 908 C C . GLU A 1 116 ? -14.835 -5.164 32.707 1.00 97.06 116 GLU A C 1
ATOM 910 O O . GLU A 1 116 ? -15.718 -5.344 33.551 1.00 97.06 116 GLU A O 1
ATOM 915 N N . ILE A 1 117 ? -13.711 -4.494 32.982 1.00 97.19 117 ILE A N 1
ATOM 916 C CA . ILE A 1 117 ? -13.429 -3.889 34.291 1.00 97.19 117 ILE A CA 1
ATOM 917 C C . ILE A 1 117 ? -14.521 -2.881 34.656 1.00 97.19 117 ILE A C 1
ATOM 919 O O . ILE A 1 117 ? -15.147 -3.019 35.706 1.00 97.19 117 ILE A O 1
ATOM 923 N N . IL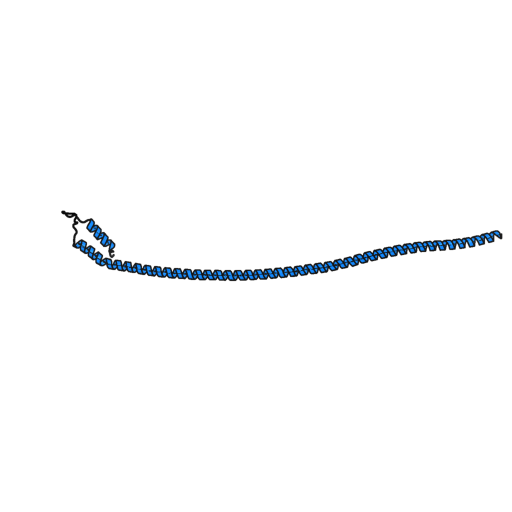E A 1 118 ? -14.820 -1.927 33.771 1.00 97.38 118 ILE A N 1
ATOM 924 C CA . ILE A 1 118 ? -15.832 -0.886 34.012 1.00 97.38 118 ILE A CA 1
ATOM 925 C C . ILE A 1 118 ? -17.207 -1.512 34.277 1.00 97.38 118 ILE A C 1
ATOM 927 O O . ILE A 1 118 ? -17.924 -1.097 35.190 1.00 97.38 118 ILE A O 1
ATOM 931 N N . VAL A 1 119 ? -17.591 -2.530 33.500 1.00 97.12 119 VAL A N 1
ATOM 932 C CA . VAL A 1 119 ? -18.867 -3.234 33.689 1.00 97.12 119 VAL A CA 1
ATOM 933 C C . VAL A 1 119 ? -18.909 -3.950 35.038 1.00 97.12 119 VAL A C 1
ATOM 935 O O . VAL A 1 119 ? -19.935 -3.906 35.723 1.00 97.12 119 VAL A O 1
ATOM 938 N N . ASN A 1 120 ? -17.823 -4.608 35.439 1.00 96.56 120 ASN A N 1
ATOM 939 C CA . ASN A 1 120 ? -17.753 -5.308 36.718 1.00 96.56 120 ASN A CA 1
ATOM 940 C C . ASN A 1 120 ? -17.772 -4.334 37.903 1.00 96.56 120 ASN A C 1
ATOM 942 O O . ASN A 1 120 ? -18.515 -4.559 38.861 1.00 96.56 120 ASN A O 1
ATOM 946 N N . GLU A 1 121 ? -17.051 -3.218 37.819 1.00 96.44 121 GLU A N 1
ATOM 947 C CA . GLU A 1 121 ? -17.090 -2.148 38.820 1.00 96.44 121 GLU A CA 1
ATOM 948 C C . GLU A 1 121 ? -18.491 -1.544 38.951 1.00 96.44 121 GLU A C 1
ATOM 950 O O . GLU A 1 121 ? -19.008 -1.400 40.062 1.00 96.44 121 GLU A O 1
ATOM 955 N N . ALA A 1 122 ? -19.154 -1.257 37.826 1.00 95.88 122 ALA A N 1
ATOM 956 C CA . ALA A 1 122 ? -20.517 -0.737 37.822 1.00 95.88 122 ALA A CA 1
ATOM 957 C C . ALA A 1 122 ? -21.502 -1.712 38.487 1.00 95.88 122 ALA A C 1
ATOM 959 O O . ALA A 1 122 ? -22.332 -1.292 39.296 1.00 95.88 122 ALA A O 1
ATOM 960 N N . LYS A 1 123 ? -21.386 -3.019 38.208 1.00 94.62 123 LYS A N 1
ATOM 961 C CA . LYS A 1 123 ? -22.202 -4.062 38.855 1.00 94.62 123 LYS A CA 1
ATOM 962 C C . LYS A 1 123 ? -21.957 -4.129 40.360 1.00 94.62 123 LYS A C 1
ATOM 964 O O . LYS A 1 123 ? -22.921 -4.188 41.123 1.00 94.62 123 LYS A O 1
ATOM 969 N N . HIS A 1 124 ? -20.696 -4.089 40.789 1.00 94.06 124 HIS A N 1
ATOM 970 C CA . HIS A 1 124 ? -20.351 -4.066 42.210 1.00 94.06 124 HIS A CA 1
ATOM 971 C C . HIS A 1 124 ? -20.951 -2.846 42.907 1.00 94.06 124 HIS A C 1
ATOM 973 O O . HIS A 1 124 ? -21.628 -2.986 43.926 1.00 94.06 124 HIS A O 1
ATOM 979 N N . LYS A 1 125 ? -20.796 -1.658 42.315 1.00 93.50 125 LYS A N 1
ATOM 980 C CA . LYS A 1 125 ? -21.364 -0.427 42.868 1.00 93.50 125 LYS A CA 1
ATOM 981 C C . LYS A 1 125 ? -22.888 -0.466 42.926 1.00 93.50 125 LYS A C 1
ATOM 983 O O . LYS A 1 125 ? -23.483 -0.020 43.904 1.00 93.50 125 LYS A O 1
ATOM 988 N N . GLN A 1 126 ? -23.528 -1.023 41.901 1.00 91.44 126 GLN A N 1
ATOM 989 C CA . GLN A 1 126 ? -24.974 -1.206 41.879 1.00 91.44 126 GLN A CA 1
ATOM 990 C C . GLN A 1 126 ? -25.446 -2.125 43.014 1.00 91.44 126 GLN A C 1
ATOM 992 O O . GLN A 1 126 ? -26.435 -1.802 43.671 1.00 91.44 126 GLN A O 1
ATOM 997 N N . MET A 1 127 ? -24.748 -3.236 43.273 1.00 89.06 127 MET A N 1
ATOM 998 C CA . MET A 1 127 ? -25.074 -4.130 44.391 1.00 89.06 127 MET A CA 1
ATOM 999 C C . MET A 1 127 ? -24.954 -3.422 45.745 1.00 89.06 127 MET A C 1
ATOM 1001 O O . MET A 1 127 ? -25.876 -3.523 46.552 1.00 89.06 127 MET A O 1
ATOM 1005 N N . GLU A 1 128 ? -23.886 -2.649 45.966 1.00 90.06 128 GLU A N 1
ATOM 1006 C CA . GLU A 1 128 ? -23.726 -1.849 47.192 1.00 90.06 128 GLU A CA 1
ATOM 1007 C C . GLU A 1 128 ? -24.888 -0.868 47.400 1.00 90.06 128 GLU A C 1
ATOM 1009 O O . GLU A 1 128 ? -25.423 -0.744 48.502 1.00 90.06 128 GLU A O 1
ATOM 1014 N N . LEU A 1 129 ? -25.304 -0.171 46.337 1.00 89.81 129 LEU A N 1
ATOM 1015 C CA . LEU A 1 129 ? -26.401 0.796 46.407 1.00 89.81 129 LEU A CA 1
ATOM 1016 C C . LEU A 1 129 ? -27.750 0.126 46.697 1.00 89.81 129 LEU A C 1
ATOM 1018 O O . LEU A 1 129 ? -28.561 0.681 47.440 1.00 89.81 129 LEU A O 1
ATOM 1022 N N . ILE A 1 130 ? -28.002 -1.061 46.134 1.00 83.00 130 ILE A N 1
ATOM 1023 C CA . ILE A 1 130 ? -29.227 -1.827 46.405 1.00 83.00 130 ILE A CA 1
ATOM 1024 C C . ILE A 1 130 ? -29.284 -2.241 47.879 1.00 83.00 130 ILE A C 1
ATOM 1026 O O . ILE A 1 130 ? -30.330 -2.073 48.509 1.00 83.00 130 ILE A O 1
ATOM 1030 N N . ASP A 1 131 ? -28.174 -2.730 48.432 1.00 84.88 131 ASP A N 1
ATOM 1031 C CA . ASP A 1 131 ? -28.087 -3.160 49.831 1.00 84.88 131 ASP A CA 1
ATOM 1032 C C . ASP A 1 131 ? -28.349 -1.993 50.801 1.00 84.88 131 ASP A C 1
ATOM 1034 O O . ASP A 1 131 ? -29.220 -2.067 51.673 1.00 84.88 131 ASP A O 1
ATOM 1038 N N . GLN A 1 132 ? -27.724 -0.835 50.555 1.00 81.56 132 GLN A N 1
ATOM 1039 C CA . GLN A 1 132 ? -28.001 0.393 51.312 1.00 81.56 132 GLN A CA 1
ATOM 1040 C C . GLN A 1 132 ? -29.486 0.790 51.268 1.00 81.56 132 GLN A C 1
ATOM 1042 O O . GLN A 1 132 ? -30.060 1.244 52.269 1.00 81.56 132 GLN A O 1
ATOM 1047 N N . HIS A 1 133 ? -30.139 0.598 50.120 1.00 83.81 133 HIS A N 1
ATOM 1048 C CA . HIS A 1 133 ? -31.549 0.928 49.963 1.00 83.81 133 HIS A CA 1
ATOM 1049 C C . HIS A 1 133 ? -32.466 -0.042 50.725 1.00 83.81 133 HIS A C 1
ATOM 1051 O O . HIS A 1 133 ? -33.504 0.393 51.240 1.00 83.81 133 HIS A O 1
ATOM 1057 N N . GLN A 1 134 ? -32.091 -1.324 50.830 1.00 79.00 134 GLN A N 1
ATOM 1058 C CA . GLN A 1 134 ? -32.804 -2.322 51.636 1.00 79.00 134 GLN A CA 1
ATOM 1059 C C . GLN A 1 134 ? -32.733 -1.990 53.127 1.00 79.00 134 GLN A C 1
ATOM 1061 O O . GLN A 1 134 ? -33.779 -1.940 53.776 1.00 79.00 134 GLN A O 1
ATOM 1066 N N . ILE A 1 135 ? -31.546 -1.661 53.645 1.00 83.31 135 ILE A N 1
ATOM 1067 C CA . ILE A 1 135 ? -31.366 -1.251 55.048 1.00 83.31 135 ILE A CA 1
ATOM 1068 C C . ILE A 1 135 ? -32.231 -0.025 55.359 1.00 83.31 135 ILE A C 1
ATOM 1070 O O . ILE A 1 135 ? -32.962 -0.007 56.349 1.00 83.31 135 ILE A O 1
ATOM 1074 N N . THR A 1 136 ? -32.218 0.977 54.476 1.00 85.44 136 THR A N 1
ATOM 1075 C CA . THR A 1 136 ? -33.027 2.195 54.643 1.00 85.44 136 THR A CA 1
ATOM 1076 C C . THR A 1 136 ? -34.528 1.887 54.661 1.00 85.44 136 THR A C 1
ATOM 1078 O O . THR A 1 136 ? -35.269 2.413 55.496 1.00 85.44 136 THR A O 1
ATOM 1081 N N . ARG A 1 137 ? -34.995 1.007 53.765 1.00 90.25 137 ARG A N 1
ATOM 1082 C CA . ARG A 1 137 ? -36.406 0.600 53.701 1.00 90.25 137 ARG A CA 1
ATOM 1083 C C . ARG A 1 137 ? -36.820 -0.163 54.966 1.00 90.25 137 ARG A C 1
ATOM 1085 O O . ARG A 1 137 ? -37.840 0.180 55.557 1.00 90.25 137 ARG A O 1
ATOM 1092 N N . MET A 1 138 ? -36.001 -1.112 55.425 1.00 90.31 138 MET A N 1
ATOM 1093 C CA . MET A 1 138 ? -36.228 -1.859 56.668 1.00 90.31 138 MET A CA 1
ATOM 1094 C C . MET A 1 138 ? -36.261 -0.945 57.895 1.00 90.31 138 MET A C 1
ATOM 1096 O O . MET A 1 138 ? -37.172 -1.058 58.710 1.00 90.31 138 MET A O 1
ATOM 1100 N N . ALA A 1 139 ? -35.315 -0.011 58.012 1.00 90.56 139 ALA A N 1
ATOM 1101 C CA . ALA A 1 139 ? -35.287 0.956 59.107 1.00 90.56 139 ALA A CA 1
ATOM 1102 C C . ALA A 1 139 ? -36.542 1.845 59.115 1.00 90.56 139 ALA A C 1
ATOM 1104 O O . ALA A 1 139 ? -37.124 2.092 60.170 1.00 90.56 139 ALA A O 1
ATOM 1105 N N . THR A 1 140 ? -37.002 2.279 57.936 1.00 91.38 140 THR A N 1
ATOM 1106 C CA . THR A 1 140 ? -38.237 3.071 57.793 1.00 91.38 140 THR A CA 1
ATOM 1107 C C . THR A 1 140 ? -39.465 2.276 58.242 1.00 91.38 140 THR A C 1
ATOM 1109 O O . THR A 1 140 ? -40.331 2.802 58.943 1.00 91.38 140 THR A O 1
ATOM 1112 N N . GLU A 1 141 ? -39.537 0.998 57.873 1.00 94.94 141 GLU A N 1
ATOM 1113 C CA . GLU A 1 141 ? -40.630 0.105 58.255 1.00 94.94 141 GLU A CA 1
ATOM 1114 C C . GLU A 1 141 ? -40.622 -0.205 59.760 1.00 94.94 141 GLU A C 1
ATOM 1116 O O . GLU A 1 141 ? -41.651 -0.090 60.426 1.00 94.94 141 GLU A O 1
ATOM 1121 N N . GLN A 1 142 ? -39.448 -0.481 60.336 1.00 95.56 142 GLN A N 1
ATOM 1122 C CA . GLN A 1 142 ? -39.279 -0.649 61.782 1.00 95.56 142 GLN A CA 1
ATOM 1123 C C . GLN A 1 142 ? -39.673 0.610 62.562 1.00 95.56 142 GLN A C 1
ATOM 1125 O O . GLN A 1 142 ? -40.389 0.513 63.560 1.00 95.56 142 GLN A O 1
ATOM 1130 N N . ALA A 1 143 ? -39.257 1.791 62.098 1.00 94.50 143 ALA A N 1
ATOM 1131 C CA . ALA A 1 143 ? -39.629 3.060 62.715 1.00 94.50 143 ALA A CA 1
ATOM 1132 C C . ALA A 1 143 ? -41.149 3.275 62.686 1.00 94.50 143 ALA A C 1
ATOM 1134 O O . ALA A 1 143 ? -41.731 3.704 63.683 1.00 94.50 143 ALA A O 1
ATOM 1135 N N . LYS A 1 144 ? -41.808 2.935 61.571 1.00 96.25 144 LYS A N 1
ATOM 1136 C CA . LYS A 1 144 ? -43.268 3.014 61.448 1.00 96.25 144 LYS A CA 1
ATOM 1137 C C . LYS A 1 144 ? -43.968 2.107 62.464 1.00 96.25 144 LYS A C 1
ATOM 1139 O O . LYS A 1 144 ? -44.858 2.585 63.166 1.00 96.25 144 LYS A O 1
ATOM 1144 N N . ASN A 1 145 ? -43.533 0.853 62.583 1.00 96.38 145 ASN A N 1
ATOM 1145 C CA . ASN A 1 145 ? -44.110 -0.110 63.528 1.00 96.38 145 ASN A CA 1
ATOM 1146 C C . ASN A 1 145 ? -43.932 0.350 64.981 1.00 96.38 145 ASN A C 1
ATOM 1148 O O . ASN A 1 145 ? -44.898 0.395 65.738 1.00 96.38 145 ASN A O 1
ATOM 1152 N N . MET A 1 146 ? -42.730 0.807 65.346 1.00 96.81 146 MET A N 1
ATOM 1153 C CA . MET A 1 146 ? -42.456 1.348 66.682 1.00 96.81 146 MET A CA 1
ATOM 1154 C C . MET A 1 146 ? -43.371 2.534 67.020 1.00 96.81 146 MET A C 1
ATOM 1156 O O . MET A 1 146 ? -43.843 2.669 68.148 1.00 96.81 146 MET A O 1
ATOM 1160 N N . LEU A 1 147 ? -43.646 3.395 66.039 1.00 95.94 147 LEU A N 1
ATOM 1161 C CA . LEU A 1 147 ? -44.495 4.569 66.213 1.00 95.94 147 LEU A CA 1
ATOM 1162 C C . LEU A 1 147 ? -45.977 4.186 66.353 1.00 95.94 147 LEU A C 1
ATOM 1164 O O . LEU A 1 147 ? -46.707 4.827 67.114 1.00 95.94 147 LEU A O 1
ATOM 1168 N N . GLU A 1 148 ? -46.433 3.143 65.658 1.00 96.94 148 GLU A N 1
ATOM 1169 C CA . GLU A 1 148 ? -47.771 2.574 65.851 1.00 96.94 148 GLU A CA 1
ATOM 1170 C C . GLU A 1 148 ? -47.934 1.924 67.227 1.00 96.94 148 GLU A C 1
ATOM 1172 O O . GLU A 1 148 ? -48.927 2.204 67.910 1.00 96.94 148 GLU A O 1
ATOM 1177 N N . ASP A 1 149 ? -46.946 1.151 67.673 1.00 96.38 149 ASP A N 1
ATOM 1178 C CA . ASP A 1 149 ? -46.940 0.516 68.992 1.00 96.38 149 ASP A CA 1
ATOM 1179 C C . ASP A 1 149 ? -46.913 1.552 70.114 1.00 96.38 149 ASP A C 1
ATOM 1181 O O . ASP A 1 149 ? -47.733 1.494 71.033 1.00 96.38 149 ASP A O 1
ATOM 1185 N N . ALA A 1 150 ? -46.051 2.567 70.006 1.00 96.12 150 ALA A N 1
ATOM 1186 C CA . ALA A 1 150 ? -46.006 3.674 70.956 1.00 96.12 150 ALA A CA 1
ATOM 1187 C C . ALA A 1 150 ? -47.350 4.418 71.012 1.00 96.12 150 ALA A C 1
ATOM 1189 O O . ALA A 1 150 ? -47.858 4.722 72.093 1.00 96.12 150 ALA A O 1
ATOM 1190 N N . LYS A 1 151 ? -47.987 4.663 69.856 1.00 95.81 151 LYS A N 1
ATOM 1191 C CA . LYS A 1 151 ? -49.339 5.244 69.798 1.00 95.81 151 LYS A CA 1
ATOM 1192 C C . LYS A 1 151 ? -50.381 4.339 70.454 1.00 95.81 151 LYS A C 1
ATOM 1194 O O . LYS A 1 151 ? -51.306 4.855 71.081 1.00 95.81 151 LYS A O 1
ATOM 1199 N N . LYS A 1 152 ? -50.280 3.017 70.296 1.00 96.69 152 LYS A N 1
ATOM 1200 C CA . LYS A 1 152 ? -51.192 2.047 70.918 1.00 96.69 152 LYS A CA 1
ATOM 1201 C C . LYS A 1 152 ? -51.022 2.029 72.435 1.00 96.69 152 LYS A C 1
ATOM 1203 O O . LYS A 1 152 ? -52.008 2.253 73.130 1.00 96.69 152 LYS A O 1
ATOM 1208 N N . GLN A 1 153 ? -49.793 1.894 72.926 1.00 95.94 153 GLN A N 1
ATOM 1209 C CA . GLN A 1 153 ? -49.479 1.944 74.355 1.00 95.94 153 GLN A CA 1
ATOM 1210 C C . GLN A 1 153 ? -49.925 3.265 74.984 1.00 95.94 153 GLN A C 1
ATOM 1212 O O . GLN A 1 153 ? -50.566 3.263 76.028 1.00 95.94 153 GLN A O 1
ATOM 1217 N N . ALA A 1 154 ? -49.683 4.404 74.327 1.00 94.88 154 ALA A N 1
ATOM 1218 C CA . ALA A 1 154 ? -50.145 5.698 74.825 1.00 94.88 154 ALA A CA 1
ATOM 1219 C C . ALA A 1 154 ? -51.679 5.772 74.941 1.00 94.88 154 ALA A C 1
ATOM 1221 O O . ALA A 1 154 ? -52.203 6.360 75.890 1.00 94.88 154 ALA A O 1
ATOM 1222 N N . ARG A 1 155 ? -52.421 5.169 73.997 1.00 95.19 155 ARG A N 1
ATOM 1223 C CA . ARG A 1 155 ? -53.887 5.069 74.090 1.00 95.19 155 ARG A CA 1
ATOM 1224 C C . ARG A 1 155 ? -54.315 4.188 75.260 1.00 95.19 155 ARG A C 1
ATOM 1226 O O . ARG A 1 155 ? -55.208 4.600 75.994 1.00 95.19 155 ARG A O 1
ATOM 1233 N N . GLU A 1 156 ? -53.684 3.031 75.432 1.00 94.69 156 GLU A N 1
ATOM 1234 C CA . GLU A 1 156 ? -53.961 2.090 76.524 1.00 94.69 156 GLU A CA 1
ATOM 1235 C C . GLU A 1 156 ? -53.679 2.717 77.892 1.00 94.69 156 GLU A C 1
ATOM 1237 O O . GLU A 1 156 ? -54.559 2.711 78.746 1.00 94.69 156 GLU A O 1
ATOM 1242 N N . ILE A 1 157 ? -52.523 3.365 78.071 1.00 93.94 157 ILE A N 1
ATOM 1243 C CA . ILE A 1 157 ? -52.175 4.096 79.300 1.00 93.94 157 ILE A CA 1
ATOM 1244 C C . ILE A 1 157 ? -53.216 5.179 79.595 1.00 93.94 157 ILE A C 1
ATOM 1246 O O . ILE A 1 157 ? -53.646 5.335 80.735 1.00 93.94 157 ILE A O 1
ATOM 1250 N N . ARG A 1 158 ? -53.657 5.930 78.577 1.00 93.56 158 ARG A N 1
ATOM 1251 C CA . ARG A 1 158 ? -54.663 6.985 78.759 1.00 93.56 158 ARG A CA 1
ATOM 1252 C C . ARG A 1 158 ? -56.033 6.428 79.156 1.00 93.56 158 ARG A C 1
ATOM 1254 O O . ARG A 1 158 ? -56.733 7.069 79.934 1.00 93.56 158 ARG A O 1
ATOM 1261 N N . LEU A 1 159 ? -56.430 5.284 78.600 1.00 94.06 159 LEU A N 1
ATOM 1262 C CA . LEU A 1 159 ? -57.671 4.591 78.957 1.00 94.06 159 LEU A CA 1
ATOM 1263 C C . LEU A 1 159 ? -57.591 4.019 80.373 1.00 94.06 159 LEU A C 1
ATOM 1265 O O . LEU A 1 159 ? -58.415 4.387 81.201 1.00 94.06 159 LEU A O 1
ATOM 1269 N N . GLY A 1 160 ? -56.550 3.244 80.680 1.00 92.75 160 GLY A N 1
ATOM 1270 C CA . GLY A 1 160 ? -56.335 2.698 82.021 1.00 92.75 160 GLY A CA 1
ATOM 1271 C C . GLY A 1 160 ? -56.191 3.788 83.087 1.00 92.75 160 GLY A C 1
ATOM 1272 O O . GLY A 1 160 ? -56.703 3.647 84.190 1.00 92.75 160 GLY A O 1
ATOM 1273 N N . GLY A 1 161 ? -55.575 4.927 82.752 1.00 93.94 161 GLY A N 1
ATOM 1274 C CA . GLY A 1 161 ? -55.513 6.093 83.633 1.00 93.94 161 GLY A CA 1
ATOM 1275 C C . GLY A 1 161 ? -56.881 6.732 83.890 1.00 93.94 161 GLY A C 1
ATOM 1276 O O . GLY A 1 161 ? -57.147 7.154 85.012 1.00 93.94 161 GLY A O 1
ATOM 1277 N N . ARG A 1 162 ? -57.769 6.780 82.885 1.00 93.94 162 ARG A N 1
ATOM 1278 C CA . ARG A 1 162 ? -59.159 7.227 83.082 1.00 93.94 162 ARG A CA 1
ATOM 1279 C C . ARG A 1 162 ? -59.934 6.261 83.968 1.00 93.94 162 ARG A C 1
ATOM 1281 O O . ARG A 1 162 ? -60.559 6.716 84.913 1.00 93.94 162 ARG A O 1
ATOM 1288 N N . GLU A 1 163 ? -59.851 4.963 83.692 1.00 93.56 163 GLU A N 1
ATOM 1289 C CA . GLU A 1 163 ? -60.508 3.925 84.497 1.00 93.56 163 GLU A CA 1
ATOM 1290 C C . GLU A 1 163 ? -60.029 3.956 85.954 1.00 93.56 163 GLU A C 1
ATOM 1292 O O . GLU A 1 163 ? -60.837 3.877 86.873 1.00 93.56 163 GLU A O 1
ATOM 1297 N N . TYR A 1 164 ? -58.726 4.151 86.175 1.00 93.19 164 TYR A N 1
ATOM 1298 C CA . TYR A 1 164 ? -58.154 4.295 87.512 1.00 93.19 164 TYR A CA 1
ATOM 1299 C C . TYR A 1 164 ? -58.677 5.536 88.252 1.00 93.19 164 TYR A C 1
ATOM 1301 O O . TYR A 1 164 ? -58.989 5.460 89.440 1.00 93.19 164 TYR A O 1
ATOM 1309 N N . VAL A 1 165 ? -58.779 6.683 87.568 1.00 95.12 165 VAL A N 1
ATOM 1310 C CA . VAL A 1 165 ? -59.341 7.908 88.160 1.00 95.12 165 VAL A CA 1
ATOM 1311 C C . VAL A 1 165 ? -60.821 7.725 88.490 1.00 95.12 165 VAL A C 1
ATOM 1313 O O . VAL A 1 165 ? -61.224 8.109 89.585 1.00 95.12 165 VAL A O 1
ATOM 1316 N N . ASP A 1 166 ? -61.605 7.111 87.603 1.00 95.44 166 ASP A N 1
ATOM 1317 C CA . ASP A 1 166 ? -63.022 6.816 87.849 1.00 95.44 166 ASP A CA 1
ATOM 1318 C C . ASP A 1 166 ? -63.206 5.886 89.057 1.00 95.44 166 ASP A C 1
ATOM 1320 O O . ASP A 1 166 ? -63.992 6.196 89.949 1.00 95.44 166 ASP A O 1
ATOM 1324 N N . ASP A 1 167 ? -62.442 4.792 89.147 1.00 94.56 167 ASP A N 1
ATOM 1325 C CA . ASP A 1 167 ? -62.491 3.877 90.298 1.00 94.56 167 ASP A CA 1
ATOM 1326 C C . ASP A 1 167 ? -62.086 4.581 91.606 1.00 94.56 167 ASP A C 1
ATOM 1328 O O . ASP A 1 167 ? -62.715 4.398 92.652 1.00 94.56 167 ASP A O 1
ATOM 1332 N N . MET A 1 168 ? -61.068 5.447 91.560 1.00 93.19 168 MET A N 1
ATOM 1333 C CA . MET A 1 168 ? -60.648 6.231 92.722 1.00 93.19 168 MET A CA 1
ATOM 1334 C C . MET A 1 168 ? -61.712 7.254 93.150 1.00 93.19 168 MET A C 1
ATOM 1336 O O . MET A 1 168 ? -61.947 7.416 94.349 1.00 93.19 168 MET A O 1
ATOM 1340 N N . LEU A 1 169 ? -62.377 7.917 92.197 1.00 94.06 169 LEU A N 1
ATOM 1341 C CA . LEU A 1 169 ? -63.483 8.840 92.468 1.00 94.06 169 LEU A CA 1
ATOM 1342 C C . LEU A 1 169 ? -64.702 8.109 93.039 1.00 94.06 169 LEU A C 1
ATOM 1344 O O . LEU A 1 169 ? -65.258 8.573 94.031 1.00 94.06 169 LEU A O 1
ATOM 1348 N N . ALA A 1 170 ? -65.065 6.948 92.493 1.00 94.88 170 ALA A N 1
ATOM 1349 C CA . ALA A 1 170 ? -66.163 6.131 93.005 1.00 94.88 170 ALA A CA 1
ATOM 1350 C C . ALA A 1 170 ? -65.904 5.665 94.449 1.00 94.88 170 ALA A C 1
ATOM 1352 O O . ALA A 1 170 ? -66.783 5.741 95.310 1.00 94.88 170 ALA A O 1
ATOM 1353 N N . LYS A 1 171 ? -64.671 5.239 94.759 1.00 94.12 171 LYS A N 1
ATOM 1354 C CA . LYS A 1 171 ? -64.263 4.898 96.134 1.00 94.12 171 LYS A CA 1
ATOM 1355 C C . LYS A 1 171 ? -64.332 6.101 97.074 1.00 94.12 171 LYS A C 1
ATOM 1357 O O . LYS A 1 171 ? -64.768 5.955 98.217 1.00 94.12 171 LYS A O 1
ATOM 1362 N N . LEU A 1 172 ? -63.908 7.280 96.611 1.00 92.12 172 LEU A N 1
ATOM 1363 C CA . LEU A 1 172 ? -63.992 8.518 97.387 1.00 92.12 172 LEU A CA 1
ATOM 1364 C C . LEU A 1 172 ? -65.451 8.903 97.670 1.00 92.12 172 LEU A C 1
ATOM 1366 O O . LEU A 1 172 ? -65.776 9.242 98.807 1.00 92.12 172 LEU A O 1
ATOM 1370 N N . GLU A 1 173 ? -66.323 8.815 96.667 1.00 93.38 173 GLU A N 1
ATOM 1371 C CA . GLU A 1 173 ? -67.759 9.072 96.795 1.00 93.38 173 GLU A CA 1
ATOM 1372 C C . GLU A 1 173 ? -68.400 8.139 97.827 1.00 93.38 173 GLU A C 1
ATOM 1374 O O . GLU A 1 173 ? -69.026 8.618 98.772 1.00 93.38 173 GLU A O 1
ATOM 1379 N N . ALA A 1 174 ? -68.150 6.830 97.730 1.00 93.69 174 ALA A N 1
ATOM 1380 C CA . ALA A 1 174 ? -68.663 5.849 98.685 1.00 93.69 174 ALA A CA 1
ATOM 1381 C C . ALA A 1 174 ? -68.199 6.132 100.127 1.00 93.69 174 ALA A C 1
ATOM 1383 O O . ALA A 1 174 ? -68.972 6.009 101.082 1.00 93.69 174 ALA A O 1
ATOM 1384 N N . GLN A 1 175 ? -66.940 6.547 100.307 1.00 94.44 175 GLN A N 1
ATOM 1385 C CA . GLN A 1 175 ? -66.413 6.905 101.624 1.00 94.44 175 GLN A CA 1
ATOM 1386 C C . GLN A 1 175 ? -67.052 8.190 102.172 1.00 94.44 175 GLN A C 1
ATOM 1388 O O . GLN A 1 175 ? -67.367 8.262 103.362 1.00 94.44 175 GLN A O 1
ATOM 1393 N N . LEU A 1 176 ? -67.256 9.201 101.324 1.00 91.94 176 LEU A N 1
ATOM 1394 C CA . LEU A 1 176 ? -67.943 10.434 101.706 1.00 91.94 176 LEU A CA 1
ATOM 1395 C C . LEU A 1 176 ? -69.408 10.170 102.064 1.00 91.94 176 LEU A C 1
ATOM 1397 O O . LEU A 1 176 ? -69.883 10.702 103.064 1.00 91.94 176 LEU A O 1
ATOM 1401 N N . GLU A 1 177 ? -70.107 9.329 101.304 1.00 93.62 177 GLU A N 1
ATOM 1402 C CA . GLU A 1 177 ? -71.493 8.949 101.576 1.00 93.62 177 GLU A CA 1
ATOM 1403 C C . GLU A 1 177 ? -71.621 8.204 102.908 1.00 93.62 177 GLU A C 1
ATOM 1405 O O . GLU A 1 177 ? -72.489 8.532 103.721 1.00 93.62 177 GLU A O 1
ATOM 1410 N N . LYS A 1 178 ? -70.703 7.269 103.186 1.00 93.19 178 LYS A N 1
ATOM 1411 C CA . LYS A 1 178 ? -70.614 6.598 104.487 1.00 93.19 178 LYS A CA 1
ATOM 1412 C C . LYS A 1 178 ? -70.456 7.609 105.626 1.00 93.19 178 LYS A C 1
ATOM 1414 O O . LYS A 1 178 ? -71.256 7.600 106.560 1.00 93.19 178 LYS A O 1
ATOM 1419 N N . ASN A 1 179 ? -69.488 8.519 105.518 1.00 91.06 179 ASN A N 1
ATOM 1420 C CA . ASN A 1 179 ? -69.253 9.553 106.529 1.00 91.06 179 ASN A CA 1
ATOM 1421 C C . ASN A 1 179 ? -70.476 10.482 106.693 1.00 91.06 179 ASN A C 1
ATOM 1423 O O . ASN A 1 179 ? -70.826 10.879 107.803 1.00 91.06 179 ASN A O 1
ATOM 1427 N N . LEU A 1 180 ? -71.155 10.837 105.599 1.00 89.06 180 LEU A N 1
ATOM 1428 C CA . LEU A 1 180 ? -72.335 11.702 105.628 1.00 89.06 180 LEU A CA 1
ATOM 1429 C C . LEU A 1 180 ? -73.534 11.008 106.284 1.00 89.06 180 LEU A C 1
ATOM 1431 O O . LEU A 1 180 ? -74.287 11.646 107.023 1.00 89.06 180 LEU A O 1
ATOM 1435 N N . ASN A 1 181 ? -73.701 9.707 106.044 1.00 89.75 181 ASN A N 1
ATOM 1436 C CA . ASN A 1 181 ? -74.706 8.892 106.714 1.00 89.75 181 ASN A CA 1
ATOM 1437 C C . ASN A 1 181 ? -74.423 8.783 108.213 1.00 89.75 181 ASN A C 1
ATOM 1439 O O . ASN A 1 181 ? -75.352 8.979 108.991 1.00 89.75 181 ASN A O 1
ATOM 1443 N N . GLU A 1 182 ? -73.167 8.595 108.629 1.00 88.50 182 GLU A N 1
ATOM 1444 C CA . GLU A 1 182 ? -72.771 8.643 110.046 1.00 88.50 182 GLU A CA 1
ATOM 1445 C C . GLU A 1 182 ? -73.129 10.000 110.686 1.00 88.50 182 GLU A C 1
ATOM 1447 O O . GLU A 1 182 ? -73.735 10.052 111.757 1.00 88.50 182 GLU A O 1
ATOM 1452 N N . VAL A 1 183 ? -72.856 11.118 110.001 1.00 86.19 183 VAL A N 1
ATOM 1453 C CA . VAL A 1 183 ? -73.239 12.465 110.471 1.00 86.19 183 VAL A CA 1
ATOM 1454 C C . VAL A 1 183 ? -74.760 12.638 110.553 1.00 86.19 183 VAL A C 1
ATOM 1456 O O . VAL A 1 183 ? -75.262 13.221 111.517 1.00 86.19 183 VAL A O 1
ATOM 1459 N N . ARG A 1 184 ? -75.520 12.146 109.566 1.00 84.44 184 ARG A N 1
ATOM 1460 C CA . ARG A 1 184 ? -76.993 12.181 109.585 1.00 84.44 184 ARG A CA 1
ATOM 1461 C C . ARG A 1 184 ? -77.561 11.348 110.729 1.00 84.44 184 ARG A C 1
ATOM 1463 O O . ARG A 1 184 ? -78.471 11.819 111.404 1.00 84.44 184 ARG A O 1
ATOM 1470 N N . GLN A 1 185 ? -77.006 10.162 110.964 1.00 81.31 185 GLN A N 1
ATOM 1471 C CA . GLN A 1 185 ? -77.393 9.293 112.071 1.00 81.31 185 GLN A CA 1
ATOM 1472 C C . GLN A 1 185 ? -77.170 10.011 113.405 1.00 81.31 185 GLN A C 1
ATOM 1474 O O . GLN A 1 185 ? -78.121 10.161 114.169 1.00 81.31 185 GLN A O 1
ATOM 1479 N N . ASN A 1 186 ? -75.980 10.589 113.600 1.00 82.50 186 ASN A N 1
ATOM 1480 C CA . ASN A 1 186 ? -75.643 11.384 114.784 1.00 82.50 186 ASN A CA 1
ATOM 1481 C C . ASN A 1 186 ? -76.576 12.592 114.981 1.00 82.50 186 ASN A C 1
ATOM 1483 O O . ASN A 1 186 ?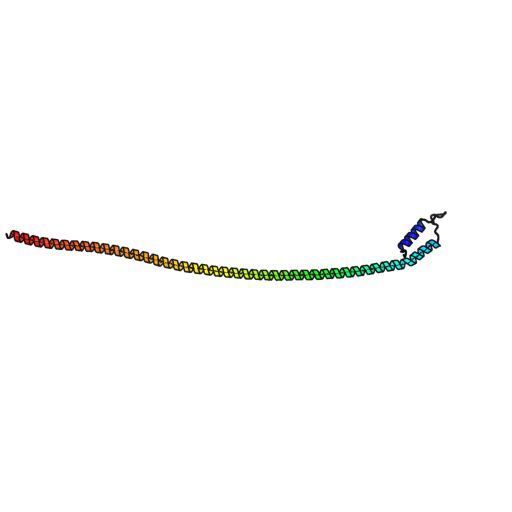 -76.938 12.917 116.110 1.00 82.50 186 ASN A O 1
ATOM 1487 N N . ARG A 1 187 ? -76.998 13.252 113.893 1.00 74.25 187 ARG A N 1
ATOM 1488 C CA . ARG A 1 187 ? -77.968 14.360 113.944 1.00 74.25 187 ARG A CA 1
ATOM 1489 C C . ARG A 1 187 ? -79.403 13.920 114.230 1.00 74.25 187 ARG A C 1
ATOM 1491 O O . ARG A 1 187 ? -80.153 14.735 114.740 1.00 74.25 187 ARG A O 1
ATOM 1498 N N . SER A 1 188 ? -79.795 12.696 113.877 1.00 71.88 188 SER A N 1
ATOM 1499 C CA . SER A 1 188 ? -81.130 12.150 114.183 1.00 71.88 188 SER A CA 1
ATOM 1500 C C . SER A 1 188 ? -81.261 11.632 115.618 1.00 71.88 188 SER A C 1
ATOM 1502 O O . SER A 1 188 ? -82.370 11.456 116.110 1.00 71.88 188 SER A O 1
ATOM 1504 N N . THR A 1 189 ? -80.126 11.380 116.275 1.00 67.75 189 THR A N 1
ATOM 1505 C CA . THR A 1 189 ? -80.026 11.001 117.692 1.00 67.75 189 THR A CA 1
ATOM 1506 C C . THR A 1 189 ? -79.866 12.197 118.641 1.00 67.75 189 THR A C 1
ATOM 1508 O O . THR A 1 189 ? -79.737 11.986 119.845 1.00 67.75 189 THR A O 1
ATOM 1511 N N . LEU A 1 190 ? -79.849 13.424 118.105 1.00 53.03 190 LEU A N 1
ATOM 1512 C CA . LEU A 1 190 ? -79.924 14.695 118.838 1.00 53.03 190 LEU A CA 1
ATOM 1513 C C . LEU A 1 190 ? -81.366 15.210 118.831 1.00 53.03 190 LEU A C 1
ATOM 1515 O O . LEU A 1 190 ? -81.792 15.732 119.883 1.00 53.03 190 LEU A O 1
#

Sequence (190 aa):
MKIGCVKLLAELEAYINQSKKALIGNKRVVDFDEIMAIITAIKDSLPNDIKQAQYLLKERDSIMGEARAEADKTLREANQEAEMLVRDAQREARETLKQAEAMADEKLRMANEEAEIIVNEAKHKQMELIDQHQITRMATEQAKNMLEDAKKQAREIRLGGREYVDDMLAKLEAQLEKNLNEVRQNRSTL

=== Feature glossary ===
The record interleaves many kinds of information about one protein. Here is each kind framed as the question it answers.

Q: What does the local fold look like, residue by residue?
A: A 3Di character summarizes, for each residue, the relative orientation of the Cα frame of its nearest spatial neighbor. Because it encodes fold topology rather than chemistry, 3Di alignments detect remote structural similarity that sequence alignment misses.

Q: Which residues are in helices, strands, or loops?
A: Secondary structure is the local, repeating backbone conformation. DSSP classifies it into eight states by reading the hydrogen-bond network: three helix types (H, G, I), two β types (E, B), two non-regular types (T, S), and unstructured coil (-).

Q: How big and how compact is the whole molecule?
A: Three whole-structure scalars: the radius of gyration (RMS distance of Cα from centroid, in Å), the count of Cα–Cα contacts (pairs closer than 8 Å and separated by more than four residues in sequence — i.e. tertiary, not local, contacts), and the bounding-box dimensions. Together they distinguish compact globular folds from extended fibres or disordered chains.

Q: How confident is the AlphaFold model at each residue?
A: For AlphaFold models, the B-factor field carries pLDDT — the model's own estimate of local accuracy on a 0–100 scale. Regions with pLDDT<50 should be treated as essentially unmodeled; they often correspond to intrinsically disordered segments.

Q: What family and function is it annotated with?
A: Functional annotations link the protein to curated databases. InterPro entries identify conserved domains and families by matching the sequence against member-database signatures (Pfam, PROSITE, CDD, …). Gene Ontology (GO) terms describe molecular function, biological process, and cellular component in a controlled vocabulary. CATH places the structure in a hierarchical fold classification (Class/Architecture/Topology/Homologous-superfamily). The organism is the source species.

Q: What known structures does this most resemble?
A: Nearest PDB neighbors are the top structural matches found by Foldseek when searching this structure against the entire Protein Data Bank. Each hit reports a TM-score (0 to 1; >0.5 almost always implies the same fold) and an E-value. These are *structural* homologs — they may share no detectable sequence similarity.

Q: Which residues are buried vs exposed?
A: Solvent-accessible surface area (SASA) is the area in Å² traced out by the centre of a 1.4 Å probe sphere (a water molecule) rolled over the protein's van der Waals surface (Shrake–Rupley / Lee–Richards construction). Buried residues have near-zero SASA; fully exposed residues can exceed 200 Å². The total SASA scales roughly with the number of surface residues.

Q: What are the backbone torsion angles?
A: φ (phi) and ψ (psi) are the two rotatable backbone dihedrals per residue: φ is the C(i-1)–N–Cα–C torsion, ψ is the N–Cα–C–N(i+1) torsion, both in degrees on (−180°,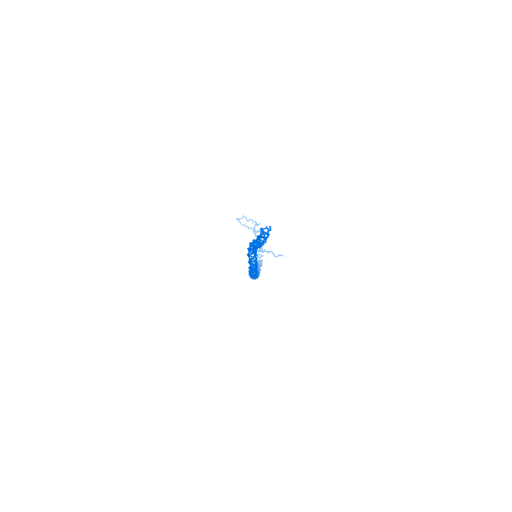 180°]. α-helical residues cluster near (−60°, −45°); β-strand residues near (−120°, +130°). A Ramachandran plot is simply a scatter of (φ, ψ) for every residue.

Q: Are the domains correctly placed relative to each other?
A: Predicted aligned error is AlphaFold's pairwise confidence. Unlike pLDDT (per-residue), PAE is per-residue-pair and captures whether two parts of the structure are correctly placed relative to each other. Units are ångströms of expected positional error.

Q: What if only a Cα trace is available?
A: P-SEA three-state annotation labels each residue as helix, strand, or coil based purely on the geometry of the Cα trace. It serves as a fallback when the full backbone (and thus DSSP) is unavailable.

Q: What is the amino-acid chain?
A: This is the polypeptide sequence — one letter per residue, N-terminus first. Length ranges from a few dozen residues for small domains to over a thousand for large multi-domain proteins.

Q: What do the rendered images show?
A: The six renders are orthographic views along the three Cartesian axes in both directions. Representation (cartoon, sticks, or surface) and color scheme (sequence-rainbow or by-chain) vary across proteins so the training set covers all the common visualization conventions.

Q: What do the diagnostic plots show?
A: Plot images: a contact map (which residues are close in 3D, as an N×N binary image), a Ramachandran scatter (backbone torsion angles, revealing secondary-structure composition at a glance), and — for AlphaFold structures — a PAE heatmap (pairwise prediction confidence).

Q: How mobile is each atom in the crystal?
A: B-factor (Debye–Waller factor) reflects atomic displacement in the crystal lattice. It is an experimental observable (units Å²), not a prediction; low values mean the atom is pinned down, high values mean it moves or is heterogeneous across the crystal.

Q: Where is each backbone atom in 3D?
A: The mmCIF table is the protein's shape written out atom by atom. For each backbone N, Cα, C, and carbonyl O, it records an (x, y, z) coordinate triple in Å plus the residue type, chain letter, and residue number.